Protein AF-A0A0F9P805-F1 (afdb_monomer)

Radius of gyration: 19.39 Å; Cα contacts (8 Å, |Δi|>4): 410; chains: 1; bounding box: 42×49×54 Å

pLDDT: mean 83.7, std 15.31, range [33.31, 97.69]

Organism: NCBI:txid412755

Foldseek 3Di:
DFEKEAEDDPQLDDPVQVVVLCQVPNDKFWADLVVLLVDFFQYKYFYWYDPVQFTKTWWIFTFQWKDQFDPLLVVLVVVVFDWDFPACWQDWDQGSVGTDGGHTTTGTPDPDGSNNSSVSSVVSDDDGGIMTTGHMATWQMATAPPDDDDHHMAGFQLLVVLVQQVVQVVVLPPDDDDPDPDHRYGHNPGHDDPDDQDVVSVVSSVVSVCVRRVPVPVVVVVVVVPD

Nearest PDB structures (foldseek):
  3eop-assembly2_B  TM=6.170E-01  e=5.433E-01  Homo sapiens
  5j3e-assembly2_B  TM=4.206E-01  e=3.143E-01  Homo sapiens
  3eop-assembly1_A  TM=4.214E-01  e=8.838E-01  Homo sapiens
  2fyh-assembly1_A  TM=1.448E-01  e=5.479E+00  Pyrococcus furiosus DSM 3638

Mean predicted aligned error: 7.84 Å

Structure (mmCIF, N/CA/C/O backbone):
data_AF-A0A0F9P805-F1
#
_entry.id   AF-A0A0F9P805-F1
#
loop_
_atom_site.group_PDB
_atom_site.id
_atom_site.type_symbol
_atom_site.label_atom_id
_atom_site.label_alt_id
_atom_site.label_comp_id
_atom_site.label_asym_id
_atom_site.label_entity_id
_atom_site.label_seq_id
_atom_site.pdbx_PDB_ins_code
_atom_site.Cartn_x
_atom_site.Cartn_y
_atom_site.Cartn_z
_atom_site.occupancy
_atom_site.B_iso_or_equiv
_atom_site.auth_seq_id
_atom_site.auth_comp_id
_atom_site.auth_asym_id
_atom_site.auth_atom_id
_atom_site.pdbx_PDB_model_num
ATOM 1 N N . MET A 1 1 ? -13.446 1.174 -7.450 1.00 84.69 1 MET A N 1
ATOM 2 C CA . MET A 1 1 ? -12.055 0.746 -7.203 1.00 84.69 1 MET A CA 1
ATOM 3 C C . MET A 1 1 ? -11.108 1.768 -7.799 1.00 84.69 1 MET A C 1
ATOM 5 O O . MET A 1 1 ? -11.003 1.875 -9.019 1.00 84.69 1 MET A O 1
ATOM 9 N N . THR A 1 2 ? -10.441 2.525 -6.943 1.00 92.50 2 THR A N 1
ATOM 10 C CA . THR A 1 2 ? -9.346 3.421 -7.312 1.00 92.50 2 THR A CA 1
ATOM 11 C C . THR A 1 2 ? -8.008 2.679 -7.219 1.00 92.50 2 THR A C 1
ATOM 13 O O . THR A 1 2 ? -7.931 1.549 -6.729 1.00 92.50 2 THR A O 1
ATOM 16 N N . THR A 1 3 ? -6.938 3.254 -7.772 1.00 94.75 3 THR A N 1
ATOM 17 C CA . THR A 1 3 ? -5.586 2.690 -7.647 1.00 94.75 3 THR A CA 1
ATOM 18 C C . THR A 1 3 ? -4.646 3.715 -7.041 1.00 94.75 3 THR A C 1
ATOM 20 O O . THR A 1 3 ? -4.671 4.895 -7.383 1.00 94.75 3 THR A O 1
ATOM 23 N N . TRP A 1 4 ? -3.794 3.226 -6.154 1.00 96.25 4 TRP A N 1
ATOM 24 C CA . TRP A 1 4 ? -2.816 3.977 -5.396 1.00 96.25 4 TRP A CA 1
ATOM 25 C C . TRP A 1 4 ? -1.433 3.376 -5.598 1.00 96.25 4 TRP A C 1
ATOM 27 O O . TRP A 1 4 ? -1.286 2.239 -6.043 1.00 96.25 4 TRP A O 1
ATOM 37 N N . ILE A 1 5 ? -0.404 4.127 -5.235 1.00 96.12 5 ILE A N 1
ATOM 38 C CA . ILE A 1 5 ? 0.966 3.635 -5.140 1.00 96.12 5 ILE A CA 1
ATOM 39 C C . ILE A 1 5 ? 1.537 3.947 -3.762 1.00 96.12 5 ILE A C 1
ATOM 41 O O . ILE A 1 5 ? 1.333 5.036 -3.216 1.00 96.12 5 ILE A O 1
ATOM 45 N N . HIS A 1 6 ? 2.278 2.989 -3.217 1.00 96.81 6 HIS A N 1
ATOM 46 C CA . HIS A 1 6 ? 3.012 3.124 -1.974 1.00 96.81 6 HIS A CA 1
ATOM 47 C C . HIS A 1 6 ? 4.468 2.693 -2.158 1.00 96.81 6 HIS A C 1
ATOM 49 O O . HIS A 1 6 ? 4.773 1.670 -2.778 1.00 96.81 6 HIS A O 1
ATOM 55 N N . PHE A 1 7 ? 5.378 3.492 -1.603 1.00 95.62 7 PHE A N 1
ATOM 56 C CA . PHE A 1 7 ? 6.809 3.267 -1.716 1.00 95.62 7 PHE A CA 1
ATOM 57 C C . PHE A 1 7 ? 7.382 2.591 -0.474 1.00 95.62 7 PHE A C 1
ATOM 59 O O . PHE A 1 7 ? 7.248 3.080 0.646 1.00 95.62 7 PHE A O 1
ATOM 66 N N . ILE A 1 8 ? 8.106 1.502 -0.697 1.00 95.19 8 ILE A N 1
ATOM 67 C CA . ILE A 1 8 ? 8.775 0.729 0.337 1.00 95.19 8 ILE A CA 1
ATOM 68 C C . ILE A 1 8 ? 10.159 1.316 0.598 1.00 95.19 8 ILE A C 1
ATOM 70 O O . ILE A 1 8 ? 10.983 1.452 -0.309 1.00 95.19 8 ILE A O 1
ATOM 74 N N . GLY A 1 9 ? 10.408 1.679 1.856 1.00 91.31 9 GLY A N 1
ATOM 75 C CA . GLY A 1 9 ? 11.679 2.248 2.292 1.00 91.31 9 GLY A CA 1
ATOM 76 C C . GLY A 1 9 ? 12.815 1.228 2.237 1.00 91.31 9 GLY A C 1
ATOM 77 O O . GLY A 1 9 ? 12.799 0.246 2.978 1.00 91.31 9 GLY A O 1
ATOM 78 N N . GLN A 1 10 ? 13.832 1.506 1.415 1.00 91.31 10 GLN A N 1
ATOM 79 C CA . GLN A 1 10 ? 15.029 0.663 1.280 1.00 91.31 10 GLN A CA 1
ATOM 80 C C . GLN A 1 10 ? 15.804 0.487 2.592 1.00 91.31 10 GLN A C 1
ATOM 82 O O . GLN A 1 10 ? 16.470 -0.522 2.779 1.00 91.31 10 GLN A O 1
ATOM 87 N N . GLN A 1 11 ? 15.702 1.457 3.506 1.00 90.69 11 GLN A N 1
ATOM 88 C CA . GLN A 1 11 ? 16.357 1.395 4.816 1.00 90.69 11 GLN A CA 1
ATOM 89 C C . GLN A 1 11 ? 15.864 0.228 5.687 1.00 90.69 11 GLN A C 1
ATOM 91 O O . GLN A 1 11 ? 16.584 -0.212 6.573 1.00 90.69 11 GLN A O 1
ATOM 96 N N . TYR A 1 12 ? 14.653 -0.276 5.430 1.00 91.25 12 TYR A N 1
ATOM 97 C CA . TYR A 1 12 ? 14.046 -1.370 6.195 1.00 91.25 12 TYR A CA 1
ATOM 98 C C . TYR A 1 12 ? 13.903 -2.655 5.378 1.00 91.25 12 TYR A C 1
ATOM 100 O O . TYR A 1 12 ? 13.812 -3.744 5.940 1.00 91.25 12 TYR A O 1
ATOM 108 N N . TYR A 1 13 ? 13.849 -2.545 4.048 1.00 93.06 13 TYR A N 1
ATOM 109 C CA . TYR A 1 13 ? 13.514 -3.668 3.184 1.00 93.06 13 TYR A CA 1
ATOM 110 C C . TYR A 1 13 ? 14.355 -3.714 1.915 1.00 93.06 13 TYR A C 1
ATOM 112 O O . TYR A 1 13 ? 14.560 -2.715 1.232 1.00 93.06 13 TYR A O 1
ATOM 120 N N . SER A 1 14 ? 14.712 -4.938 1.537 1.00 94.38 14 SER A N 1
ATOM 121 C CA . SER A 1 14 ? 14.949 -5.307 0.144 1.00 94.38 14 SER A CA 1
ATOM 122 C C . SER A 1 14 ? 13.638 -5.800 -0.480 1.00 94.38 14 SER A C 1
ATOM 124 O O . SER A 1 14 ? 12.740 -6.237 0.241 1.00 94.38 14 SER A O 1
ATOM 126 N N . GLU A 1 15 ? 13.534 -5.813 -1.814 1.00 95.12 15 GLU A N 1
ATOM 127 C CA . GLU A 1 15 ? 12.377 -6.407 -2.513 1.00 95.12 15 GLU A CA 1
ATOM 128 C C . GLU A 1 15 ? 12.129 -7.850 -2.031 1.00 95.12 15 GLU A C 1
ATOM 130 O O . GLU A 1 15 ? 11.006 -8.225 -1.705 1.00 95.12 15 GLU A O 1
ATOM 135 N N . LYS A 1 16 ? 13.202 -8.642 -1.903 1.00 95.62 16 LYS A N 1
ATOM 136 C CA . LYS A 1 16 ? 13.139 -10.040 -1.463 1.00 95.62 16 LYS A CA 1
ATOM 137 C C . LYS A 1 16 ? 12.626 -10.179 -0.027 1.00 95.62 16 LYS A C 1
ATOM 139 O O . LYS A 1 16 ? 11.743 -10.997 0.216 1.00 95.62 16 LYS A O 1
ATOM 144 N N . SER A 1 17 ? 13.177 -9.410 0.916 1.00 95.94 17 SER A N 1
ATOM 145 C CA . SER A 1 17 ? 12.767 -9.497 2.326 1.00 95.94 17 SER A CA 1
ATOM 146 C C . SER A 1 17 ? 11.342 -8.994 2.533 1.00 95.94 17 SER A C 1
ATOM 148 O O . SER A 1 17 ? 10.593 -9.606 3.288 1.00 95.94 17 SER A O 1
ATOM 150 N N . PHE A 1 18 ? 10.933 -7.955 1.798 1.00 96.06 18 PHE A N 1
ATOM 151 C CA . PHE A 1 18 ? 9.551 -7.492 1.796 1.00 96.06 18 PHE A CA 1
ATOM 152 C C . PHE A 1 18 ? 8.593 -8.573 1.301 1.00 96.06 18 PHE A C 1
ATOM 154 O O . PHE A 1 18 ? 7.611 -8.854 1.974 1.00 96.06 18 PHE A O 1
ATOM 161 N N . LYS A 1 19 ? 8.870 -9.188 0.141 1.00 96.44 19 LYS A N 1
ATOM 162 C CA . LYS A 1 19 ? 8.014 -10.241 -0.429 1.00 96.44 19 LYS A CA 1
ATOM 163 C C . LYS A 1 19 ? 7.849 -11.409 0.538 1.00 96.44 19 LYS A C 1
ATOM 165 O O . LYS A 1 19 ? 6.736 -11.875 0.740 1.00 96.44 19 LYS A O 1
ATOM 170 N N . ALA A 1 20 ? 8.940 -11.851 1.162 1.00 95.62 20 ALA A N 1
ATOM 171 C CA . ALA A 1 20 ? 8.900 -12.933 2.141 1.00 95.62 20 ALA A CA 1
ATOM 172 C C . ALA A 1 20 ? 8.028 -12.588 3.362 1.00 95.62 20 ALA A C 1
ATOM 174 O O . ALA A 1 20 ? 7.225 -13.413 3.788 1.00 95.62 20 ALA A O 1
ATOM 175 N N . GLU A 1 21 ? 8.150 -11.371 3.901 1.00 94.81 21 GLU A N 1
ATOM 176 C CA . GLU A 1 21 ? 7.299 -10.903 5.002 1.00 94.81 21 GLU A CA 1
ATOM 177 C C . GLU A 1 21 ? 5.832 -10.789 4.571 1.00 94.81 21 GLU A C 1
ATOM 179 O O . GLU A 1 21 ? 4.942 -11.279 5.261 1.00 94.81 21 GLU A O 1
ATOM 184 N N . ALA A 1 22 ? 5.584 -10.175 3.416 1.00 95.75 22 ALA A N 1
ATOM 185 C CA . ALA A 1 22 ? 4.247 -9.897 2.916 1.00 95.75 22 ALA A CA 1
ATOM 186 C C . ALA A 1 22 ? 3.480 -11.177 2.548 1.00 95.75 22 ALA A C 1
ATOM 188 O O . ALA A 1 22 ? 2.283 -11.258 2.785 1.00 95.75 22 ALA A O 1
ATOM 189 N N . LEU A 1 23 ? 4.165 -12.210 2.047 1.00 94.62 23 LEU A N 1
ATOM 190 C CA . LEU A 1 23 ? 3.574 -13.537 1.835 1.00 94.62 23 LEU A CA 1
ATOM 191 C C . LEU A 1 23 ? 3.244 -14.257 3.149 1.00 94.62 23 LEU A C 1
ATOM 193 O O . LEU A 1 23 ? 2.365 -15.110 3.171 1.00 94.62 23 LEU A O 1
ATOM 197 N N . LYS A 1 24 ? 3.963 -13.949 4.234 1.00 93.00 24 LYS A N 1
ATOM 198 C CA . LYS A 1 24 ? 3.760 -14.587 5.538 1.00 93.00 24 LYS A CA 1
ATOM 199 C C . LYS A 1 24 ? 2.655 -13.918 6.354 1.00 93.00 24 LYS A C 1
ATOM 201 O O . LYS A 1 24 ? 1.913 -14.610 7.041 1.00 93.00 24 LYS A O 1
ATOM 206 N N . TYR A 1 25 ? 2.592 -12.590 6.322 1.00 91.75 25 TYR A N 1
ATOM 207 C CA . TYR A 1 25 ? 1.750 -11.792 7.220 1.00 91.75 25 TYR A CA 1
ATOM 208 C C . TYR A 1 25 ? 0.762 -10.872 6.495 1.00 91.75 25 TYR A C 1
ATOM 210 O O . TYR A 1 25 ? 0.056 -10.111 7.149 1.00 91.75 25 TYR A O 1
ATOM 218 N N . GLY A 1 26 ? 0.745 -10.878 5.162 1.00 94.00 26 GLY A N 1
ATOM 219 C CA . GLY A 1 26 ? 0.073 -9.847 4.379 1.00 94.00 26 GLY A CA 1
ATOM 220 C C . GLY A 1 26 ? 0.838 -8.519 4.373 1.00 94.00 26 GLY A C 1
ATOM 221 O O . GLY A 1 26 ? 1.854 -8.317 5.058 1.00 94.00 26 GLY A O 1
ATOM 222 N N . VAL A 1 27 ? 0.349 -7.580 3.568 1.00 95.50 27 VAL A N 1
ATOM 223 C CA . VAL A 1 27 ? 0.845 -6.203 3.555 1.00 95.50 27 VAL A CA 1
ATOM 224 C C . VAL A 1 27 ? 0.104 -5.412 4.622 1.00 95.50 27 VAL A C 1
ATOM 226 O O . VAL A 1 27 ? -1.112 -5.501 4.728 1.00 95.50 27 VAL A O 1
ATOM 229 N N . THR A 1 28 ? 0.824 -4.601 5.399 1.00 94.19 28 THR A N 1
ATOM 230 C CA . THR A 1 28 ? 0.215 -3.664 6.357 1.00 94.19 28 THR A CA 1
ATOM 231 C C . THR A 1 28 ? 1.017 -2.370 6.383 1.00 94.19 28 THR A C 1
ATOM 233 O O . THR A 1 28 ? 2.215 -2.396 6.672 1.00 94.19 28 THR A O 1
ATOM 236 N N . ARG A 1 29 ? 0.423 -1.223 6.044 1.00 94.94 29 ARG A N 1
ATOM 237 C CA . ARG A 1 29 ? 1.158 0.042 5.874 1.00 94.94 29 ARG A CA 1
ATOM 238 C C . ARG A 1 29 ? 0.428 1.214 6.512 1.00 94.94 29 ARG A C 1
ATOM 240 O O . ARG A 1 29 ? -0.782 1.356 6.371 1.00 94.94 29 ARG A O 1
ATOM 247 N N . ARG A 1 30 ? 1.203 2.061 7.196 1.00 94.31 30 ARG A N 1
ATOM 248 C CA . ARG A 1 30 ? 0.696 3.250 7.881 1.00 94.31 30 ARG A CA 1
ATOM 249 C C . ARG A 1 30 ? 0.193 4.268 6.875 1.00 94.31 30 ARG A C 1
ATOM 251 O O . ARG A 1 30 ? 0.919 4.611 5.941 1.00 94.31 30 ARG A O 1
ATOM 258 N N . ILE A 1 31 ? -1.003 4.782 7.116 1.00 95.62 31 ILE A N 1
ATOM 259 C CA . ILE A 1 31 ? -1.651 5.794 6.290 1.00 95.62 31 ILE A CA 1
ATOM 260 C C . ILE A 1 31 ? -1.958 7.041 7.126 1.00 95.62 31 ILE A C 1
ATOM 262 O O . ILE A 1 31 ? -2.152 6.960 8.339 1.00 95.62 31 ILE A O 1
ATOM 266 N N . SER A 1 32 ? -1.945 8.217 6.496 1.00 95.50 32 SER A N 1
ATOM 267 C CA . SER A 1 32 ? -2.419 9.438 7.149 1.00 95.50 32 SER A CA 1
ATOM 268 C C . SER A 1 32 ? -3.952 9.470 7.155 1.00 95.50 32 SER A C 1
ATOM 270 O O . SER A 1 32 ? -4.558 8.969 6.208 1.00 95.50 32 SER A O 1
ATOM 272 N N . PRO A 1 33 ? -4.593 10.113 8.148 1.00 95.38 33 PRO A N 1
ATOM 273 C CA . PRO A 1 33 ? -6.050 10.258 8.171 1.00 95.38 33 PRO A CA 1
ATOM 274 C C . PRO A 1 33 ? -6.598 10.849 6.864 1.00 95.38 33 PRO A C 1
ATOM 276 O O . PRO A 1 33 ? -7.512 10.294 6.268 1.00 95.38 33 PRO A O 1
ATOM 279 N N . LEU A 1 34 ? -5.959 11.909 6.352 1.00 94.69 34 LEU A N 1
ATOM 280 C CA . LEU A 1 34 ? -6.362 12.568 5.106 1.00 94.69 34 LEU A CA 1
ATOM 281 C C . LEU A 1 34 ? -6.353 11.625 3.892 1.00 94.69 34 LEU A C 1
ATOM 283 O O . LEU A 1 34 ? -7.272 11.671 3.083 1.00 94.69 34 LEU A O 1
ATOM 287 N N . ALA A 1 35 ? -5.327 10.780 3.756 1.00 95.06 35 ALA A N 1
ATOM 288 C CA . ALA A 1 35 ? -5.271 9.821 2.654 1.00 95.06 35 ALA A CA 1
ATOM 289 C C . ALA A 1 35 ? -6.260 8.666 2.864 1.00 95.06 35 ALA A C 1
ATOM 291 O O . ALA A 1 35 ? -6.877 8.219 1.905 1.00 95.06 35 ALA A O 1
ATOM 292 N N . ALA A 1 36 ? -6.443 8.207 4.108 1.00 95.25 36 ALA A N 1
ATOM 293 C CA . ALA A 1 36 ? -7.382 7.136 4.432 1.00 95.25 36 ALA A CA 1
ATOM 294 C C . ALA A 1 36 ? -8.827 7.514 4.080 1.00 95.25 36 ALA A C 1
ATOM 296 O O . ALA A 1 36 ? -9.519 6.705 3.473 1.00 95.25 36 ALA A O 1
ATOM 297 N N . LYS A 1 37 ? -9.244 8.758 4.352 1.00 95.44 37 LYS A N 1
ATOM 298 C CA . LYS A 1 37 ? -10.569 9.291 3.981 1.00 95.44 37 LYS A CA 1
ATOM 299 C C . LYS A 1 37 ? -10.874 9.209 2.476 1.00 95.44 37 LYS A C 1
ATOM 301 O O . LYS A 1 37 ? -12.029 9.176 2.083 1.00 95.44 37 LYS A O 1
ATOM 306 N N . GLN A 1 38 ? -9.845 9.171 1.628 1.00 95.25 38 GLN A N 1
ATOM 307 C CA . GLN A 1 38 ? -9.982 9.105 0.166 1.00 95.25 38 GLN A CA 1
ATOM 308 C C . GLN A 1 38 ? -9.965 7.674 -0.386 1.00 95.25 38 GLN A C 1
ATOM 310 O O . GLN A 1 38 ? -10.081 7.483 -1.597 1.00 95.25 38 GLN A O 1
ATOM 315 N N . MET A 1 39 ? -9.756 6.680 0.474 1.00 95.31 39 MET A N 1
ATOM 316 C CA . MET A 1 39 ? -9.643 5.277 0.095 1.00 95.31 39 MET A CA 1
ATOM 317 C C . MET A 1 39 ? -10.894 4.504 0.500 1.00 95.31 39 MET A C 1
ATOM 319 O O . MET A 1 39 ? -11.719 4.952 1.291 1.00 95.31 39 MET A O 1
ATOM 323 N N . SER A 1 40 ? -11.051 3.317 -0.064 1.00 93.44 40 SER A N 1
ATOM 324 C CA . SER A 1 40 ? -12.135 2.398 0.263 1.00 93.44 40 SER A CA 1
ATOM 325 C C . SER A 1 40 ? -11.642 0.958 0.273 1.00 93.44 40 SER A C 1
ATOM 327 O O . SER A 1 40 ? -10.609 0.625 -0.317 1.00 93.44 40 SER A O 1
ATOM 329 N N . TYR A 1 41 ? -12.413 0.078 0.911 1.00 92.31 41 TYR A N 1
ATOM 330 C CA . TYR A 1 41 ? -12.241 -1.359 0.728 1.00 92.31 41 TYR A CA 1
ATOM 331 C C . TYR A 1 41 ? -12.313 -1.723 -0.762 1.00 92.31 41 TYR A C 1
ATOM 333 O O . TYR A 1 41 ? -13.096 -1.156 -1.528 1.00 92.31 41 TYR A O 1
ATOM 341 N N . GLY A 1 42 ? -11.465 -2.655 -1.185 1.00 92.44 42 GLY A N 1
ATOM 342 C CA . GLY A 1 42 ? -11.331 -3.054 -2.582 1.00 92.44 42 GLY A CA 1
ATOM 343 C C . GLY A 1 42 ? -10.434 -2.145 -3.428 1.00 92.44 42 GLY A C 1
ATOM 344 O O . GLY A 1 42 ? -10.144 -2.498 -4.570 1.00 92.44 42 GLY A O 1
ATOM 345 N N . ASP A 1 43 ? -9.961 -1.002 -2.917 1.00 94.75 43 ASP A N 1
ATOM 346 C CA . ASP A 1 43 ? -8.983 -0.188 -3.642 1.00 94.75 43 ASP A CA 1
ATOM 347 C C . ASP A 1 43 ? -7.656 -0.928 -3.821 1.00 94.75 43 ASP A C 1
ATOM 349 O O . ASP A 1 43 ? -7.218 -1.707 -2.974 1.00 94.75 43 ASP A O 1
ATOM 353 N N . ARG A 1 44 ? -6.985 -0.667 -4.943 1.00 96.44 44 ARG A N 1
ATOM 354 C CA . ARG A 1 44 ? -5.712 -1.306 -5.283 1.00 96.44 44 ARG A CA 1
ATOM 355 C C . ARG A 1 44 ? -4.544 -0.442 -4.842 1.00 96.44 44 ARG A C 1
ATOM 357 O O . ARG A 1 44 ? -4.506 0.743 -5.161 1.00 96.44 44 ARG A O 1
ATOM 364 N N . VAL A 1 45 ? -3.524 -1.042 -4.236 1.00 97.62 45 VAL A N 1
ATOM 365 C CA . VAL A 1 45 ? -2.269 -0.358 -3.901 1.00 97.62 45 VAL A CA 1
ATOM 366 C C . VAL A 1 45 ? -1.096 -1.055 -4.579 1.00 97.62 45 VAL A C 1
ATOM 368 O O . VAL A 1 45 ? -0.734 -2.176 -4.237 1.00 97.62 45 VAL A O 1
ATOM 371 N N . LEU A 1 46 ? -0.466 -0.365 -5.525 1.00 97.44 46 LEU A N 1
ATOM 372 C CA . LEU A 1 46 ? 0.780 -0.787 -6.151 1.00 97.44 46 LEU A CA 1
ATOM 373 C C . LEU A 1 46 ? 1.959 -0.549 -5.207 1.00 97.44 46 LEU A C 1
ATOM 375 O O . LEU A 1 46 ? 2.083 0.509 -4.589 1.00 97.44 46 LEU A O 1
ATOM 379 N N . LEU A 1 47 ? 2.865 -1.517 -5.142 1.00 97.50 47 LEU A N 1
ATOM 380 C CA . LEU A 1 47 ? 4.043 -1.479 -4.290 1.00 97.50 47 LEU A CA 1
ATOM 381 C C . LEU A 1 47 ? 5.287 -1.228 -5.132 1.00 97.50 47 LEU A C 1
ATOM 383 O O . LEU A 1 47 ? 5.618 -1.998 -6.039 1.00 97.50 47 LEU A O 1
ATOM 387 N N . ALA A 1 48 ? 5.984 -0.144 -4.805 1.00 96.81 48 ALA A N 1
ATOM 388 C CA . ALA A 1 48 ? 7.223 0.255 -5.451 1.00 96.81 48 ALA A CA 1
ATOM 389 C C . ALA A 1 48 ? 8.380 0.233 -4.458 1.00 96.81 48 ALA A C 1
ATOM 391 O O . ALA A 1 48 ? 8.233 0.672 -3.322 1.00 96.81 48 ALA A O 1
ATOM 392 N N . ILE A 1 49 ? 9.562 -0.187 -4.889 1.00 95.81 49 ILE A N 1
ATOM 393 C CA . ILE A 1 49 ? 10.803 0.017 -4.138 1.00 95.81 49 ILE A CA 1
ATOM 394 C C . ILE A 1 49 ? 11.762 0.834 -4.994 1.00 95.81 49 ILE A C 1
ATOM 396 O O . ILE A 1 49 ? 11.798 0.681 -6.214 1.00 95.81 49 ILE A O 1
ATOM 400 N N . ASN A 1 50 ? 12.529 1.736 -4.387 1.00 92.44 50 ASN A N 1
ATOM 401 C CA . ASN A 1 50 ? 13.650 2.335 -5.107 1.00 92.44 50 ASN A CA 1
ATOM 402 C C . ASN A 1 50 ? 14.696 1.230 -5.359 1.00 92.44 50 ASN A C 1
ATOM 404 O O . ASN A 1 50 ? 14.861 0.347 -4.521 1.00 92.44 50 ASN A O 1
ATOM 408 N N . ASP A 1 51 ? 15.402 1.241 -6.485 1.00 88.31 51 ASP A N 1
ATOM 409 C CA . ASP A 1 51 ? 16.559 0.364 -6.738 1.00 88.31 51 ASP A CA 1
ATOM 410 C C . ASP A 1 51 ? 17.896 1.128 -6.735 1.00 88.31 51 ASP A C 1
ATOM 412 O O . ASP A 1 51 ? 18.914 0.620 -7.199 1.00 88.31 51 ASP A O 1
ATOM 416 N N . GLY A 1 52 ? 17.884 2.370 -6.242 1.00 85.75 52 GLY A N 1
ATOM 417 C CA . GLY A 1 52 ? 19.011 3.304 -6.268 1.00 85.75 52 GLY A CA 1
ATOM 418 C C . GLY A 1 52 ? 19.064 4.160 -7.536 1.00 85.75 52 GLY A C 1
ATOM 419 O O . GLY A 1 52 ? 19.750 5.177 -7.552 1.00 85.75 52 GLY A O 1
ATOM 420 N N . LYS A 1 53 ? 18.320 3.796 -8.589 1.00 85.44 53 LYS A N 1
ATOM 421 C CA . LYS A 1 53 ? 18.223 4.577 -9.835 1.00 85.44 53 LYS A CA 1
ATOM 422 C C . LYS A 1 53 ? 16.805 5.059 -10.109 1.00 85.44 53 LYS A C 1
ATOM 424 O O . LYS A 1 53 ? 16.610 6.117 -10.698 1.00 85.44 53 LYS A O 1
ATOM 429 N N . SER A 1 54 ? 15.812 4.257 -9.751 1.00 90.50 54 SER A N 1
ATOM 430 C CA . SER A 1 54 ? 14.410 4.505 -10.075 1.00 90.50 54 SER A CA 1
ATOM 431 C C . SER A 1 54 ? 13.487 3.687 -9.186 1.00 90.50 54 SER A C 1
ATOM 433 O O . SER A 1 54 ? 13.891 2.680 -8.608 1.00 90.50 54 SER A O 1
ATOM 435 N N . ALA A 1 55 ? 12.218 4.070 -9.158 1.00 94.00 55 ALA A N 1
ATOM 436 C CA . ALA A 1 55 ? 11.182 3.244 -8.571 1.00 94.00 55 ALA A CA 1
ATOM 437 C C . ALA A 1 55 ? 10.907 2.010 -9.442 1.00 94.00 55 ALA A C 1
ATOM 439 O O . ALA A 1 55 ? 10.793 2.104 -10.667 1.00 94.00 55 ALA A O 1
ATOM 440 N N . VAL A 1 56 ? 10.792 0.852 -8.806 1.00 95.19 56 VAL A N 1
ATOM 441 C CA . VAL A 1 56 ? 10.470 -0.426 -9.435 1.00 95.19 56 VAL A CA 1
ATOM 442 C C . VAL A 1 56 ? 9.212 -0.968 -8.775 1.00 95.19 56 VAL A C 1
ATOM 444 O O . VAL A 1 56 ? 9.226 -1.273 -7.584 1.00 95.19 56 VAL A O 1
ATOM 447 N N . LEU A 1 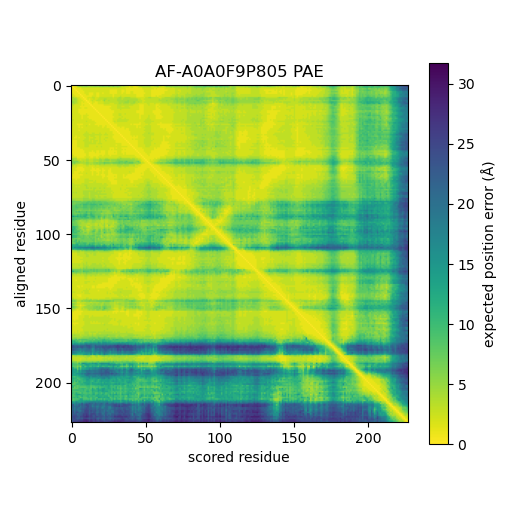57 ? 8.130 -1.070 -9.546 1.00 96.44 57 LEU A N 1
ATOM 448 C CA . LEU A 1 57 ? 6.939 -1.819 -9.159 1.00 96.44 57 LEU A CA 1
ATOM 449 C C . LEU A 1 57 ? 7.284 -3.299 -9.092 1.00 96.44 57 LEU A C 1
ATOM 451 O O . LEU A 1 57 ? 7.957 -3.803 -9.992 1.00 96.44 57 LEU A O 1
ATOM 455 N N . PHE A 1 58 ? 6.828 -3.975 -8.045 1.00 96.62 58 PHE A N 1
ATOM 456 C CA . PHE A 1 58 ? 7.115 -5.397 -7.835 1.00 96.62 58 PHE A CA 1
ATOM 457 C C . PHE A 1 58 ? 5.961 -6.179 -7.206 1.00 96.62 58 PHE A C 1
ATOM 459 O O . PHE A 1 58 ? 6.055 -7.395 -7.095 1.00 96.62 58 PHE A O 1
ATOM 466 N N . GLY A 1 59 ? 4.907 -5.509 -6.752 1.00 96.81 59 GLY A N 1
ATOM 467 C CA . GLY A 1 59 ? 3.736 -6.173 -6.197 1.00 96.81 59 GLY A CA 1
ATOM 468 C C . GLY A 1 59 ? 2.554 -5.229 -6.090 1.00 96.81 59 GLY A C 1
ATOM 469 O O . GLY A 1 59 ? 2.666 -4.036 -6.390 1.00 96.81 59 GLY A O 1
ATOM 470 N N . LEU A 1 60 ? 1.437 -5.763 -5.628 1.00 97.62 60 LEU A N 1
ATOM 471 C CA . LEU A 1 60 ? 0.262 -5.005 -5.232 1.00 97.62 60 LEU A CA 1
ATOM 472 C C . LEU A 1 60 ? -0.434 -5.681 -4.048 1.00 97.62 60 LEU A C 1
ATOM 474 O O . LEU A 1 60 ? -0.096 -6.804 -3.681 1.00 97.62 60 LEU A O 1
ATOM 478 N N . PHE A 1 61 ? -1.385 -4.983 -3.444 1.00 97.69 61 PHE A N 1
ATOM 479 C CA . PHE A 1 61 ? -2.402 -5.585 -2.587 1.00 97.69 61 PHE A CA 1
ATOM 480 C C . PHE A 1 61 ? -3.740 -4.878 -2.802 1.00 97.69 61 PHE A C 1
ATOM 482 O O . PHE A 1 61 ? -3.779 -3.741 -3.293 1.00 97.69 61 PHE A O 1
ATOM 489 N N . ILE A 1 62 ? -4.826 -5.556 -2.446 1.00 96.56 62 ILE A N 1
ATOM 490 C CA . ILE A 1 62 ? -6.171 -4.981 -2.386 1.00 96.56 62 ILE A CA 1
ATOM 491 C C . ILE A 1 62 ? -6.459 -4.598 -0.936 1.00 96.56 62 ILE A C 1
ATOM 493 O O . ILE A 1 62 ? -6.100 -5.327 -0.019 1.00 96.56 62 ILE A O 1
ATOM 497 N N . VAL A 1 63 ? -7.049 -3.427 -0.711 1.00 94.88 63 VAL A N 1
ATOM 498 C CA . VAL A 1 63 ? -7.371 -2.956 0.639 1.00 94.88 63 VAL A CA 1
ATOM 499 C C . VAL A 1 63 ? -8.534 -3.770 1.199 1.00 94.88 63 VAL A C 1
ATOM 501 O O . VAL A 1 63 ? -9.668 -3.637 0.750 1.00 94.88 63 VAL A O 1
ATOM 504 N N . GLU A 1 64 ? -8.249 -4.583 2.206 1.00 92.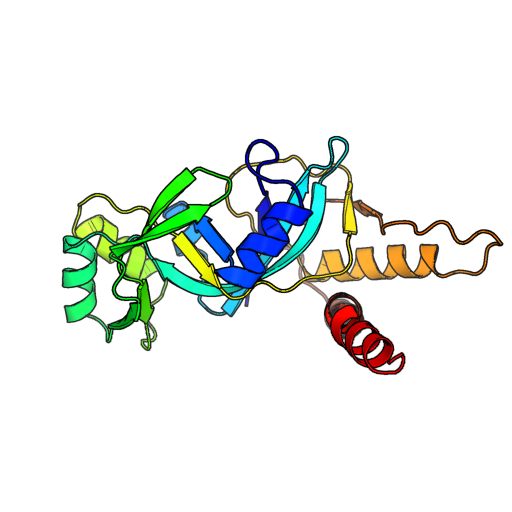06 64 GLU A N 1
ATOM 505 C CA . GLU A 1 64 ? -9.214 -5.488 2.846 1.00 92.06 64 GLU A CA 1
ATOM 506 C C . GLU A 1 64 ? -9.445 -5.123 4.313 1.00 92.06 64 GLU A C 1
ATOM 508 O O . GLU A 1 64 ? -10.492 -5.408 4.883 1.00 92.06 64 GLU A O 1
ATOM 513 N N . THR A 1 65 ? -8.462 -4.478 4.943 1.00 90.94 65 THR A N 1
ATOM 514 C CA . THR A 1 65 ? -8.493 -4.166 6.373 1.00 90.94 65 THR A CA 1
ATOM 515 C C . THR A 1 65 ? -8.037 -2.738 6.647 1.00 90.94 65 THR A C 1
ATOM 517 O O . THR A 1 65 ? -7.136 -2.210 5.988 1.00 90.94 65 THR A O 1
ATOM 520 N N . LEU A 1 66 ? -8.653 -2.141 7.667 1.00 90.56 66 LEU A N 1
ATOM 521 C CA . LEU A 1 66 ? -8.228 -0.904 8.309 1.00 90.56 66 LEU A CA 1
ATOM 522 C C . LEU A 1 66 ? -8.042 -1.213 9.799 1.00 90.56 66 LEU A C 1
ATOM 524 O O . LEU A 1 66 ? -8.964 -1.684 10.462 1.00 90.56 66 LEU A O 1
ATOM 528 N N . SER A 1 67 ? -6.840 -0.994 10.320 1.00 91.06 67 SER A N 1
ATOM 529 C CA . SER A 1 67 ? -6.489 -1.264 11.719 1.00 91.06 67 SER A CA 1
ATOM 530 C C . SER A 1 67 ? -5.774 -0.074 12.360 1.00 91.06 67 SER A C 1
ATOM 532 O O . SER A 1 67 ? -5.624 0.981 11.742 1.00 91.06 67 SER A O 1
ATOM 534 N N . GLY A 1 68 ? -5.354 -0.225 13.621 1.00 90.88 68 GLY A N 1
ATOM 535 C CA . GLY A 1 68 ? -4.701 0.846 14.380 1.00 90.88 68 GLY A CA 1
ATOM 536 C C . GLY A 1 68 ? -5.669 1.875 14.970 1.00 90.88 68 GLY A C 1
ATOM 537 O O . GLY A 1 68 ? -5.280 3.025 15.171 1.00 90.88 68 GLY A O 1
ATOM 538 N N . LEU A 1 69 ? -6.912 1.456 15.218 1.00 91.06 69 LEU A N 1
ATOM 539 C CA . LEU A 1 69 ? -7.900 2.205 15.993 1.00 91.06 69 LEU A CA 1
ATOM 540 C C . LEU A 1 69 ? -7.552 2.140 17.485 1.00 91.06 69 LEU A C 1
ATOM 542 O O . LEU A 1 69 ? -7.202 1.068 17.985 1.00 91.06 69 LEU A O 1
ATOM 546 N N . GLY A 1 70 ? -7.667 3.274 18.178 1.00 91.25 70 GLY A N 1
ATOM 547 C CA . GLY A 1 70 ? -7.621 3.340 19.639 1.00 91.25 70 GLY A CA 1
ATOM 548 C C . GLY A 1 70 ? -8.824 2.649 20.288 1.00 91.25 70 GLY A C 1
ATOM 549 O O . GLY A 1 70 ? -9.778 2.256 19.607 1.00 91.25 70 GLY A O 1
ATOM 550 N N . GLU A 1 71 ? -8.786 2.486 21.608 1.00 90.56 71 GLU A N 1
ATOM 551 C CA . GLU A 1 71 ? -9.868 1.845 22.364 1.00 90.56 71 GLU A CA 1
ATOM 552 C C . GLU A 1 71 ? -11.158 2.670 22.289 1.00 90.56 71 GLU A C 1
ATOM 554 O O . GLU A 1 71 ? -12.217 2.130 21.968 1.00 90.56 71 GLU A O 1
ATOM 559 N N . GLU A 1 72 ? -11.045 3.986 22.462 1.00 92.94 72 GLU A N 1
ATOM 560 C CA . GLU A 1 72 ? -12.147 4.946 22.411 1.00 92.94 72 GLU A CA 1
ATOM 561 C C . GLU A 1 72 ? -12.809 4.945 21.029 1.00 92.94 72 GLU A C 1
ATOM 563 O O . GLU A 1 72 ? -14.025 4.795 20.910 1.00 92.94 72 GLU A O 1
ATOM 568 N N . ALA A 1 73 ? -11.995 5.014 19.971 1.00 92.62 73 ALA A N 1
ATOM 569 C CA . ALA A 1 73 ? -12.455 4.932 18.589 1.00 92.62 73 ALA A CA 1
ATOM 570 C C . ALA A 1 73 ? -13.141 3.590 18.289 1.00 92.62 73 ALA A C 1
ATOM 572 O O . ALA A 1 73 ? -14.187 3.545 17.644 1.00 92.62 73 ALA A O 1
ATOM 573 N N . THR A 1 74 ? -12.565 2.485 18.772 1.00 90.56 74 THR A N 1
ATOM 574 C CA . THR A 1 74 ? -13.137 1.146 18.591 1.00 90.56 74 THR A CA 1
ATOM 575 C C . THR A 1 74 ? -14.495 1.040 19.276 1.00 90.56 74 THR A C 1
ATOM 577 O O . THR A 1 74 ? -15.428 0.500 18.685 1.00 90.56 74 THR A O 1
ATOM 580 N N . GLN A 1 75 ? -14.626 1.556 20.500 1.00 90.88 75 GLN A N 1
ATOM 581 C CA . GLN A 1 75 ? -15.885 1.525 21.234 1.00 90.88 75 GLN A CA 1
ATOM 582 C C . GLN A 1 75 ? -16.953 2.386 20.549 1.00 90.88 75 GLN A C 1
ATOM 584 O O . GLN A 1 75 ? -18.048 1.889 20.305 1.00 90.88 75 GLN A O 1
ATOM 589 N N . ALA A 1 76 ? -16.606 3.606 20.129 1.00 91.81 76 ALA A N 1
ATOM 590 C CA . ALA A 1 76 ? -17.512 4.485 19.388 1.00 91.81 76 ALA A CA 1
ATOM 591 C C . ALA A 1 76 ? -17.999 3.863 18.063 1.00 91.81 76 ALA A C 1
ATOM 593 O O . ALA A 1 76 ? -19.145 4.050 17.657 1.00 91.81 76 ALA A O 1
ATOM 594 N N . LEU A 1 77 ? -17.147 3.088 17.384 1.00 90.69 77 LEU A N 1
ATOM 595 C CA . LEU A 1 77 ? -17.510 2.407 16.140 1.00 90.69 77 LEU A CA 1
ATOM 596 C C . LEU A 1 77 ? -18.408 1.185 16.357 1.00 90.69 77 LEU A C 1
ATOM 598 O O . LEU A 1 77 ? -19.272 0.937 15.515 1.00 90.69 77 LEU A O 1
ATOM 602 N N . LYS A 1 78 ? -18.251 0.441 17.461 1.00 89.00 78 LYS A N 1
ATOM 603 C CA . LYS A 1 78 ? -19.118 -0.712 17.786 1.00 89.00 78 LYS A CA 1
ATOM 604 C C . LYS A 1 78 ? -20.586 -0.318 17.924 1.00 89.00 78 LYS A C 1
ATOM 606 O O . LYS A 1 78 ? -21.454 -1.108 17.566 1.00 89.00 78 LYS A O 1
ATOM 611 N N . ASP A 1 79 ? -20.848 0.897 18.390 1.00 84.50 79 ASP A N 1
ATOM 612 C CA . ASP A 1 79 ? -22.209 1.409 18.558 1.00 84.50 79 ASP A CA 1
ATOM 613 C C . ASP A 1 79 ? -22.855 1.791 17.212 1.00 84.50 79 ASP A C 1
ATOM 615 O O . ASP A 1 79 ? -24.078 1.848 17.094 1.00 84.50 79 ASP A O 1
ATOM 619 N N . ARG A 1 80 ? -22.039 2.029 16.173 1.00 82.75 80 ARG A N 1
ATOM 620 C CA . ARG A 1 80 ? -22.482 2.496 14.848 1.00 82.75 80 ARG A CA 1
ATOM 621 C C . ARG A 1 80 ? -22.479 1.414 13.774 1.00 82.75 80 ARG A C 1
ATOM 623 O O . ARG A 1 80 ? -23.206 1.535 12.791 1.00 82.75 80 ARG A O 1
ATOM 630 N N . CYS A 1 81 ? -21.634 0.396 13.904 1.00 84.06 81 CYS A N 1
ATOM 631 C CA . CYS A 1 81 ? -21.462 -0.616 12.872 1.00 84.06 81 CYS A CA 1
ATOM 632 C C . CYS A 1 81 ? -21.046 -1.975 13.437 1.00 84.06 81 CYS A C 1
ATOM 634 O O . CYS A 1 81 ? -20.430 -2.093 14.496 1.00 84.06 81 CYS A O 1
ATOM 636 N N . THR A 1 82 ? -21.358 -3.034 12.689 1.00 84.44 82 THR A N 1
ATOM 637 C CA . THR A 1 82 ? -20.934 -4.387 13.045 1.00 84.44 82 THR A CA 1
ATOM 638 C C . THR A 1 82 ? -19.445 -4.567 12.754 1.00 84.44 82 THR A C 1
ATOM 640 O O . THR A 1 82 ? -19.032 -4.779 11.610 1.00 84.44 82 THR A O 1
ATOM 643 N N . LEU A 1 83 ? -18.637 -4.518 13.812 1.00 82.44 83 LEU A N 1
ATOM 644 C CA . LEU A 1 83 ? -17.221 -4.867 13.766 1.00 82.44 83 LEU A CA 1
ATOM 645 C C . LEU A 1 83 ? -17.051 -6.366 14.012 1.00 82.44 83 LEU A C 1
ATOM 647 O O . LEU A 1 83 ? -17.373 -6.868 15.087 1.00 82.44 83 LEU A O 1
ATOM 651 N N . THR A 1 84 ? -16.497 -7.085 13.038 1.00 83.50 84 THR A N 1
ATOM 652 C CA . THR A 1 84 ? -16.063 -8.471 13.239 1.00 83.50 84 THR A CA 1
ATOM 653 C C . THR A 1 84 ? -14.579 -8.468 13.555 1.00 83.50 84 THR A C 1
ATOM 655 O O . THR A 1 84 ? -13.760 -8.059 12.732 1.00 83.50 84 THR A O 1
ATOM 658 N N . GLN A 1 85 ? -14.204 -8.914 14.749 1.00 82.81 85 GLN A N 1
ATOM 659 C CA . GLN A 1 85 ? -12.793 -9.054 15.084 1.00 82.81 85 GLN A CA 1
ATOM 660 C C . GLN A 1 85 ? -12.197 -10.219 14.290 1.00 82.81 85 GLN A C 1
ATOM 662 O O . GLN A 1 85 ? -12.601 -11.363 14.475 1.00 82.81 85 GLN A O 1
ATOM 667 N N . VAL A 1 86 ? -11.234 -9.937 13.413 1.00 84.88 86 VAL A N 1
ATOM 668 C CA . VAL A 1 86 ? -10.534 -10.970 12.625 1.00 84.88 86 VAL A CA 1
ATOM 669 C C . VAL A 1 86 ? -9.208 -11.378 13.254 1.00 84.88 86 VAL A C 1
ATOM 671 O O . VAL A 1 86 ? -8.712 -12.473 13.003 1.00 84.88 86 VAL A O 1
ATOM 674 N N . ALA A 1 87 ? -8.646 -10.527 14.116 1.00 82.94 87 ALA A N 1
ATOM 675 C CA . ALA A 1 87 ? -7.495 -10.875 14.934 1.00 82.94 87 ALA A CA 1
ATOM 676 C C . ALA A 1 87 ? -7.591 -10.223 16.314 1.00 82.94 87 ALA A C 1
ATOM 678 O O . ALA A 1 87 ? -7.883 -9.031 16.435 1.00 82.94 87 ALA A O 1
ATOM 679 N N . GLN A 1 88 ? -7.294 -11.003 17.356 1.00 83.81 88 GLN A N 1
ATOM 680 C CA . GLN A 1 88 ? -7.266 -10.508 18.733 1.00 83.81 88 GLN A CA 1
ATOM 681 C C . GLN A 1 88 ? -6.128 -9.503 18.977 1.00 83.81 88 GLN A C 1
ATOM 683 O O . GLN A 1 88 ? -6.254 -8.625 19.826 1.00 83.81 88 GLN A O 1
ATOM 688 N N . GLY A 1 89 ? -5.036 -9.612 18.216 1.00 85.12 89 GLY A N 1
ATOM 689 C CA . GLY A 1 89 ? -3.783 -8.924 18.516 1.00 85.12 89 GLY A CA 1
ATOM 690 C C . GLY A 1 89 ? -2.980 -9.650 19.602 1.00 85.12 89 GLY A C 1
ATOM 691 O O . GLY A 1 89 ? -3.136 -10.854 19.808 1.00 85.12 89 GLY A O 1
ATOM 692 N N . GLY A 1 90 ? -2.071 -8.934 20.264 1.00 83.81 90 GLY A N 1
ATOM 693 C CA . GLY A 1 90 ? -1.242 -9.432 21.370 1.00 83.81 90 GLY A CA 1
ATOM 694 C C . GLY A 1 90 ? -0.039 -10.280 20.945 1.00 83.81 90 GLY A C 1
ATOM 695 O O . GLY A 1 90 ? 0.783 -10.655 21.778 1.00 83.81 90 GLY A O 1
ATOM 696 N N . ARG A 1 91 ? 0.101 -10.572 19.648 1.00 87.00 91 ARG A N 1
ATOM 697 C CA . ARG A 1 91 ? 1.248 -11.304 19.104 1.00 87.00 91 ARG A CA 1
ATOM 698 C C . ARG A 1 91 ? 2.370 -10.340 18.759 1.00 87.00 91 ARG A C 1
ATOM 700 O O . ARG A 1 91 ? 2.128 -9.277 18.192 1.00 87.00 91 ARG A O 1
ATOM 707 N N . ILE A 1 92 ? 3.600 -10.744 19.060 1.00 87.31 92 ILE A N 1
ATOM 708 C CA . ILE A 1 92 ? 4.784 -10.035 18.583 1.00 87.31 92 ILE A CA 1
ATOM 709 C C . ILE A 1 92 ? 4.979 -10.382 17.108 1.00 87.31 92 ILE A C 1
ATOM 711 O O . ILE A 1 92 ? 5.185 -11.546 16.757 1.00 87.31 92 ILE A O 1
ATOM 715 N N . VAL A 1 93 ? 4.948 -9.368 16.251 1.00 86.69 93 VAL A N 1
ATOM 716 C CA . VAL A 1 93 ? 5.281 -9.493 14.837 1.00 86.69 93 VAL A CA 1
ATOM 717 C C . VAL A 1 93 ? 6.576 -8.757 14.556 1.00 86.69 93 VAL A C 1
ATOM 719 O O . VAL A 1 93 ? 6.721 -7.557 14.790 1.00 86.69 93 VAL A O 1
ATOM 722 N N . LEU A 1 94 ? 7.529 -9.532 14.047 1.00 85.62 94 LEU A N 1
ATOM 723 C CA . LEU A 1 94 ? 8.827 -9.056 13.611 1.00 85.62 94 LEU A CA 1
ATOM 724 C C . LEU A 1 94 ? 8.713 -8.647 12.150 1.00 85.62 94 LEU A C 1
ATOM 726 O O . LEU A 1 94 ? 8.526 -9.496 11.275 1.00 85.62 94 LEU A O 1
ATOM 730 N N . ARG A 1 95 ? 8.822 -7.345 11.905 1.00 86.25 95 ARG A N 1
ATOM 731 C CA . ARG A 1 95 ? 8.858 -6.764 10.569 1.00 86.25 95 ARG A CA 1
ATOM 732 C C . ARG A 1 95 ? 10.222 -6.139 10.302 1.00 86.25 95 ARG A C 1
ATOM 734 O O . ARG A 1 95 ? 10.938 -5.770 11.231 1.00 86.25 95 ARG A O 1
ATOM 741 N N . GLY A 1 96 ? 10.583 -5.955 9.036 1.00 81.94 96 GLY A N 1
ATOM 742 C CA . GLY A 1 96 ? 11.854 -5.311 8.662 1.00 81.94 96 GLY A CA 1
ATOM 743 C C . GLY A 1 96 ? 12.034 -3.897 9.239 1.00 81.94 96 GLY A C 1
ATOM 744 O O . GLY A 1 96 ? 13.156 -3.428 9.403 1.00 81.94 96 GLY A O 1
ATOM 745 N N . CYS A 1 97 ? 10.938 -3.221 9.595 1.00 80.56 97 CYS A N 1
ATOM 746 C CA . CYS A 1 97 ? 10.958 -1.901 10.231 1.00 80.56 97 CYS A CA 1
ATOM 747 C C . CYS A 1 97 ? 10.943 -1.921 11.772 1.00 80.56 97 CYS A C 1
ATOM 749 O O . CYS A 1 97 ? 11.043 -0.853 12.373 1.00 80.56 97 CYS A O 1
ATOM 751 N N . GLY A 1 98 ? 10.822 -3.090 12.411 1.00 85.06 98 GLY A N 1
ATOM 752 C CA . GLY A 1 98 ? 10.804 -3.220 13.869 1.00 85.06 98 GLY A CA 1
ATOM 753 C C . GLY A 1 98 ? 9.994 -4.411 14.384 1.00 85.06 98 GLY A C 1
ATOM 754 O O . GLY A 1 98 ? 9.397 -5.170 13.623 1.00 85.06 98 GLY A O 1
ATOM 755 N N . SER A 1 99 ? 9.968 -4.557 15.706 1.00 84.69 99 SER A N 1
ATOM 756 C CA . SER A 1 99 ? 9.121 -5.517 16.417 1.00 84.69 99 SER A CA 1
ATOM 757 C C . SER A 1 99 ? 7.929 -4.786 17.021 1.00 84.69 99 SER A C 1
ATOM 759 O O . SER A 1 99 ? 8.112 -3.747 17.657 1.00 84.69 99 SER A O 1
ATOM 761 N N . TYR A 1 100 ? 6.722 -5.313 16.829 1.00 83.94 100 TYR A N 1
ATOM 762 C CA . TYR A 1 100 ? 5.492 -4.699 17.326 1.00 83.94 100 TYR A CA 1
ATOM 763 C C . TYR A 1 100 ? 4.598 -5.751 17.964 1.00 83.94 100 TYR A C 1
ATOM 765 O O . TYR A 1 100 ? 4.543 -6.883 17.491 1.00 83.94 100 TYR A O 1
ATOM 773 N N . VAL A 1 101 ? 3.861 -5.362 19.000 1.00 83.81 101 VAL A N 1
ATOM 774 C CA . VAL A 1 101 ? 2.698 -6.128 19.450 1.00 83.81 101 VAL A CA 1
ATOM 775 C C . VAL A 1 101 ? 1.531 -5.710 18.567 1.00 83.81 101 VAL A C 1
ATOM 777 O O . VAL A 1 101 ? 1.178 -4.531 18.530 1.00 83.81 101 VAL A O 1
ATOM 780 N N . GLU A 1 102 ? 0.973 -6.643 17.803 1.00 84.38 102 GLU A N 1
ATOM 781 C CA . GLU A 1 102 ? -0.173 -6.341 16.950 1.00 84.38 102 GLU A CA 1
ATOM 782 C C . GLU A 1 102 ? -1.385 -5.959 17.801 1.00 84.38 102 GLU A C 1
ATOM 784 O O . GLU A 1 102 ? -1.717 -6.639 18.771 1.00 84.38 102 GLU A O 1
ATOM 789 N N . GLY A 1 103 ? -2.048 -4.866 17.428 1.00 81.69 103 GLY A N 1
ATOM 790 C CA . GLY A 1 103 ? -3.355 -4.522 17.975 1.00 81.69 103 GLY A CA 1
ATOM 791 C C . GLY A 1 103 ? -4.457 -5.423 17.406 1.00 81.69 103 GLY A C 1
ATOM 792 O O . GLY A 1 103 ? -4.221 -6.182 16.457 1.00 81.69 103 GLY A O 1
ATOM 793 N N . PRO A 1 104 ? -5.677 -5.342 17.955 1.00 81.06 104 PRO A N 1
ATOM 794 C CA . PRO A 1 104 ? -6.818 -6.022 17.369 1.00 81.06 104 PRO A CA 1
ATOM 795 C C . PRO A 1 104 ? -7.043 -5.540 15.930 1.00 81.06 104 PRO A C 1
ATOM 797 O O . PRO A 1 104 ? -6.902 -4.355 15.617 1.00 81.06 104 PRO A O 1
ATOM 800 N N . THR A 1 105 ? -7.386 -6.473 15.045 1.00 81.69 105 THR A N 1
ATOM 801 C CA . THR A 1 105 ? -7.758 -6.168 13.658 1.00 81.69 105 THR A CA 1
ATOM 802 C C . THR A 1 105 ? -9.235 -6.445 13.475 1.00 81.69 105 THR A C 1
ATOM 804 O O . THR A 1 105 ? -9.737 -7.499 13.875 1.00 81.69 105 THR A O 1
ATOM 807 N N . TRP A 1 106 ? -9.917 -5.492 12.852 1.00 78.25 106 TRP A N 1
ATOM 808 C CA . TRP A 1 106 ? -11.353 -5.519 12.648 1.00 78.25 106 TRP A CA 1
ATOM 809 C C . TRP A 1 106 ? -11.644 -5.567 11.154 1.00 78.25 106 TRP A C 1
ATOM 811 O O . TRP A 1 106 ? -11.052 -4.830 10.365 1.00 78.25 106 TRP A O 1
ATOM 821 N N . HIS A 1 107 ? -12.560 -6.446 10.777 1.00 78.50 107 HIS A N 1
ATOM 822 C CA . HIS A 1 107 ? -13.217 -6.417 9.486 1.00 78.50 107 HIS A CA 1
ATOM 823 C C . HIS A 1 107 ? -14.592 -5.788 9.678 1.00 78.50 107 HIS A C 1
ATOM 825 O O . HIS A 1 107 ? -15.349 -6.176 10.574 1.00 78.50 107 HIS A O 1
ATOM 831 N N . MET A 1 108 ? -14.896 -4.782 8.869 1.00 77.38 108 MET A N 1
ATOM 832 C CA . MET A 1 108 ? -16.154 -4.058 8.952 1.00 77.38 108 MET A CA 1
ATOM 833 C C . MET A 1 108 ? -17.079 -4.586 7.863 1.00 77.38 108 MET A C 1
ATOM 835 O O . MET A 1 108 ? -16.862 -4.334 6.685 1.00 77.38 108 MET A O 1
ATOM 839 N N . ASN A 1 109 ? -18.120 -5.319 8.259 1.00 67.12 109 ASN A N 1
ATOM 840 C CA . ASN A 1 109 ? -19.125 -5.864 7.334 1.00 67.12 109 ASN A CA 1
ATOM 841 C C . ASN A 1 109 ? -20.250 -4.849 7.037 1.00 67.12 109 ASN A C 1
ATOM 843 O O . ASN A 1 109 ? -21.374 -5.233 6.727 1.00 67.12 109 ASN A O 1
ATOM 847 N N . SER A 1 110 ? -19.970 -3.554 7.183 1.00 65.19 110 SER A N 1
ATOM 848 C CA . SER A 1 110 ? -20.956 -2.471 7.163 1.00 65.19 110 SER A CA 1
ATOM 849 C C . SER A 1 110 ? -20.643 -1.498 6.025 1.00 65.19 110 SER A C 1
ATOM 851 O O . SER A 1 110 ? -19.462 -1.301 5.741 1.00 65.19 110 SER A O 1
ATOM 853 N N . PRO A 1 111 ? -21.638 -0.828 5.410 1.00 75.81 111 PRO A N 1
ATOM 854 C CA . PRO A 1 111 ? -21.421 0.168 4.351 1.00 75.81 111 PRO A CA 1
ATOM 855 C C . PRO A 1 111 ? -20.710 1.454 4.820 1.00 75.81 111 PRO A C 1
ATOM 857 O O . PRO A 1 111 ? -20.727 2.447 4.100 1.00 75.81 111 PRO A O 1
ATOM 860 N N . ILE A 1 112 ? -20.109 1.454 6.015 1.00 86.81 112 ILE A N 1
ATOM 861 C CA . ILE A 1 112 ? -19.425 2.620 6.565 1.00 86.81 112 ILE A CA 1
ATOM 862 C C . ILE A 1 112 ? -18.158 2.899 5.754 1.00 86.81 112 ILE A C 1
ATOM 864 O O . ILE A 1 112 ? -17.337 2.013 5.496 1.00 86.81 112 ILE A O 1
ATOM 868 N N . SER A 1 113 ? -18.018 4.142 5.323 1.00 91.31 113 SER A N 1
ATOM 869 C CA . SER A 1 113 ? -16.860 4.590 4.561 1.00 91.31 113 SER A CA 1
ATOM 870 C C . SER A 1 113 ? -15.632 4.749 5.458 1.00 91.31 113 SER A C 1
ATOM 872 O O . SER A 1 113 ? -15.737 4.941 6.671 1.00 91.31 113 SER A O 1
ATOM 874 N N . PHE A 1 114 ? -14.436 4.729 4.862 1.00 92.62 114 PHE A N 1
ATOM 875 C CA . PHE A 1 114 ? -13.231 5.125 5.596 1.00 92.62 114 PHE A CA 1
ATOM 876 C C . PHE A 1 114 ? -13.342 6.546 6.129 1.00 92.62 114 PHE A C 1
ATOM 878 O O . PHE A 1 114 ? -12.839 6.806 7.212 1.00 92.62 114 PHE A O 1
ATOM 885 N N . ASP A 1 115 ? -14.025 7.444 5.423 1.00 94.31 115 ASP A N 1
ATOM 886 C CA . ASP A 1 115 ? -14.219 8.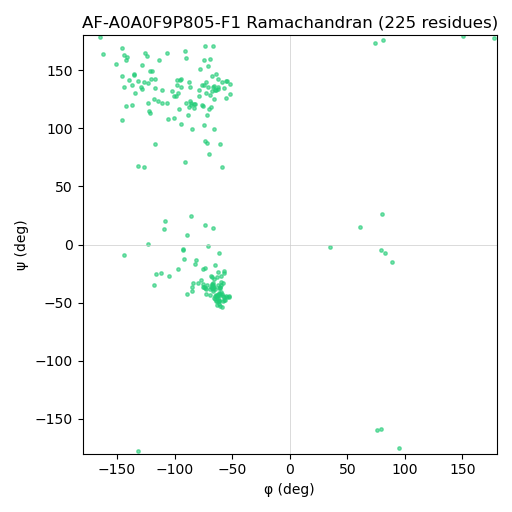808 5.895 1.00 94.31 115 ASP A CA 1
ATOM 887 C C . ASP A 1 115 ? -14.929 8.843 7.253 1.00 94.31 115 ASP A C 1
ATOM 889 O O . ASP A 1 115 ? -14.361 9.313 8.239 1.00 94.31 115 ASP A O 1
ATOM 893 N N . GLU A 1 116 ? -16.089 8.194 7.344 1.00 93.31 116 GLU A N 1
ATOM 894 C CA . GLU A 1 116 ? -16.867 8.095 8.582 1.00 93.31 116 GLU A CA 1
ATOM 895 C C . GLU A 1 116 ? -16.101 7.386 9.709 1.00 93.31 116 GLU A C 1
ATOM 897 O O . GLU A 1 116 ? -16.202 7.784 10.873 1.00 93.31 116 GLU A O 1
ATOM 902 N N . ILE A 1 117 ? -15.313 6.349 9.393 1.00 92.31 117 ILE A N 1
ATOM 903 C CA . ILE A 1 117 ? -14.475 5.661 10.387 1.00 92.31 117 ILE A CA 1
ATOM 904 C C . ILE A 1 117 ? -13.422 6.614 10.952 1.00 92.31 117 ILE A C 1
ATOM 906 O O . ILE A 1 117 ? -13.236 6.689 12.168 1.00 92.31 117 ILE A O 1
ATOM 910 N N . ILE A 1 118 ? -12.717 7.327 10.073 1.00 94.38 118 ILE A N 1
ATOM 911 C CA . ILE A 1 118 ? -11.647 8.245 10.457 1.00 94.38 118 ILE A CA 1
ATOM 912 C C . ILE A 1 118 ? -12.216 9.431 11.240 1.00 94.38 118 ILE A C 1
ATOM 914 O O . ILE A 1 118 ? -11.594 9.853 12.214 1.00 94.38 118 ILE A O 1
ATOM 918 N N . GLU A 1 119 ? -13.384 9.947 10.862 1.00 95.19 119 GLU A N 1
ATOM 919 C CA . GLU A 1 119 ? -14.085 11.005 11.598 1.00 95.19 119 GLU A CA 1
ATOM 920 C C . GLU A 1 119 ? -14.480 10.545 12.992 1.00 95.19 119 GLU A C 1
ATOM 922 O O . GLU A 1 119 ? -14.045 11.157 13.964 1.00 95.19 119 GLU A O 1
ATOM 927 N N . THR A 1 120 ? -15.162 9.402 13.097 1.00 93.56 120 THR A N 1
ATOM 928 C CA . THR A 1 120 ? -15.541 8.813 14.392 1.00 93.56 120 THR A CA 1
ATOM 929 C C . THR A 1 120 ? -14.319 8.624 15.290 1.00 93.56 120 THR A C 1
ATOM 931 O O . THR A 1 120 ? -14.339 8.979 16.465 1.00 93.56 120 THR A O 1
ATOM 934 N N . ALA A 1 121 ? -13.225 8.092 14.738 1.00 93.00 121 ALA A N 1
ATOM 935 C CA . ALA A 1 121 ? -11.991 7.881 15.484 1.00 93.00 121 ALA A CA 1
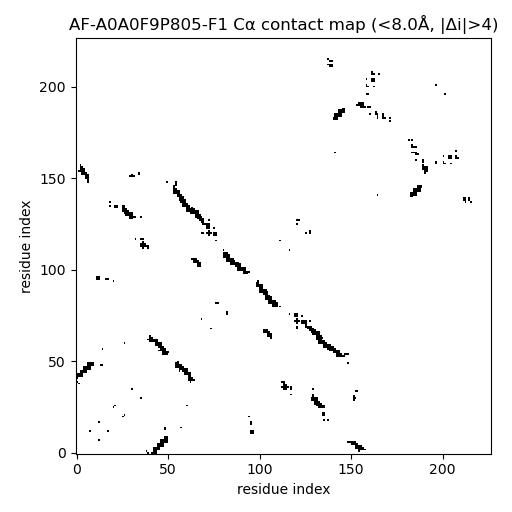ATOM 936 C C . ALA A 1 121 ? -11.315 9.194 15.909 1.00 93.00 121 ALA A C 1
ATOM 938 O O . ALA A 1 121 ? -10.687 9.247 16.963 1.00 93.00 121 ALA A O 1
ATOM 939 N N . THR A 1 122 ? -11.426 10.248 15.098 1.00 92.88 122 THR A N 1
ATOM 940 C CA . THR A 1 122 ? -10.872 11.572 15.415 1.00 92.88 122 THR A CA 1
ATOM 941 C C . THR A 1 122 ? -11.689 12.259 16.508 1.00 92.88 122 THR A C 1
ATOM 943 O O . THR A 1 122 ? -11.107 12.822 17.432 1.00 92.88 122 THR A O 1
ATOM 946 N N . GLU A 1 123 ? -13.018 12.184 16.432 1.00 94.88 123 GLU A N 1
ATOM 947 C CA . GLU A 1 123 ? -13.954 12.755 17.409 1.00 94.88 123 GLU A CA 1
ATOM 948 C C . GLU A 1 123 ? -13.874 12.064 18.772 1.00 94.88 123 GLU A C 1
ATOM 950 O O . GLU A 1 123 ? -13.885 12.735 19.802 1.00 94.88 123 GLU A O 1
ATOM 955 N N . ALA A 1 124 ? -13.736 10.734 18.786 1.00 92.88 124 ALA A N 1
ATOM 956 C CA . ALA A 1 124 ? -13.554 9.955 20.011 1.00 92.88 124 ALA A CA 1
ATOM 957 C C . ALA A 1 124 ? -12.231 10.275 20.737 1.00 92.88 124 ALA A C 1
ATOM 959 O O . ALA A 1 124 ? -12.086 9.971 21.921 1.00 92.88 124 ALA A O 1
ATOM 960 N N . GLY A 1 125 ? -11.270 10.896 20.046 1.00 89.88 125 GLY A N 1
ATOM 961 C CA . GLY A 1 125 ? -9.941 11.186 20.569 1.00 89.88 125 GLY A CA 1
ATOM 962 C C . GLY A 1 125 ? -9.026 9.955 20.619 1.00 89.88 125 GLY A C 1
ATOM 963 O O . GLY A 1 125 ? -9.213 8.972 19.901 1.00 89.88 125 GLY A O 1
ATOM 964 N N . GLY A 1 126 ? -7.983 10.037 21.448 1.00 86.62 126 GLY A N 1
ATOM 965 C CA . GLY A 1 126 ? -7.006 8.958 21.636 1.00 86.62 126 GLY A CA 1
ATOM 966 C C . GLY A 1 126 ? -5.906 8.872 20.565 1.00 86.62 126 GLY A C 1
ATOM 967 O O . GLY A 1 126 ? -5.859 9.626 19.587 1.00 86.62 126 GLY A O 1
ATOM 968 N N . GLU A 1 127 ? -4.964 7.943 20.768 1.00 87.38 127 GLU A N 1
ATOM 969 C CA . GLU A 1 127 ? -3.871 7.689 19.822 1.00 87.38 127 GLU A CA 1
ATOM 970 C C . GLU A 1 127 ? -4.299 6.724 18.709 1.00 87.38 127 GLU A C 1
ATOM 972 O O . GLU A 1 127 ? -4.236 5.504 18.858 1.00 87.38 127 GLU A O 1
ATOM 977 N N . ASN A 1 128 ? -4.640 7.267 17.540 1.00 90.44 128 ASN A N 1
ATOM 978 C CA . ASN A 1 128 ? -4.932 6.466 16.352 1.00 90.44 128 ASN A CA 1
ATOM 979 C C . ASN A 1 128 ? -3.706 6.365 15.425 1.00 90.44 128 ASN A C 1
ATOM 981 O O . ASN A 1 128 ? -3.078 7.363 15.055 1.00 90.44 128 ASN A O 1
ATOM 985 N N . LYS A 1 129 ? -3.356 5.143 15.009 1.00 92.94 129 LYS A N 1
ATOM 986 C CA . LYS A 1 129 ? -2.238 4.847 14.093 1.00 92.94 129 LYS A CA 1
ATOM 987 C C . LYS A 1 129 ? -2.746 4.022 12.920 1.00 92.94 129 LYS A C 1
ATOM 989 O O . LYS A 1 129 ? -2.359 2.871 12.773 1.00 92.94 129 LYS A O 1
ATOM 994 N N . PHE A 1 130 ? -3.594 4.628 12.092 1.00 93.31 130 PHE A N 1
ATOM 995 C CA . PHE A 1 130 ? -4.264 3.949 10.985 1.00 93.31 130 PHE A CA 1
ATOM 996 C C . PHE A 1 130 ? -3.298 3.182 10.075 1.00 93.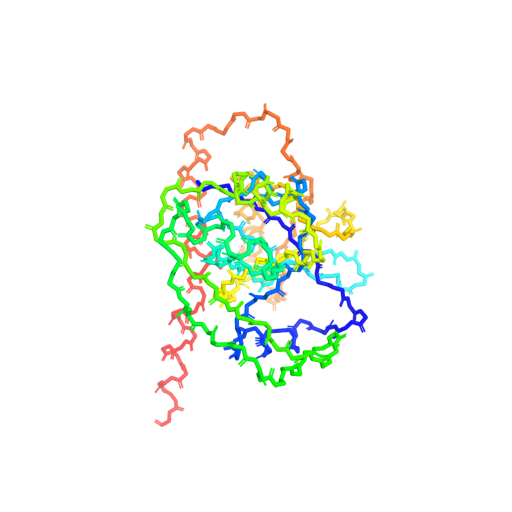31 130 PHE A C 1
ATOM 998 O O . PHE A 1 130 ? -2.298 3.723 9.582 1.00 93.31 130 PHE A O 1
ATOM 1005 N N . MET A 1 131 ? -3.630 1.919 9.828 1.00 94.81 131 MET A N 1
ATOM 1006 C CA . MET A 1 131 ? -2.901 1.029 8.935 1.00 94.81 131 MET A CA 1
ATOM 1007 C C . MET A 1 131 ? -3.873 0.409 7.937 1.00 94.81 131 MET A C 1
ATOM 1009 O O . MET A 1 131 ? -4.915 -0.104 8.334 1.00 94.81 131 MET A O 1
ATOM 1013 N N . LEU A 1 132 ? -3.507 0.400 6.657 1.00 94.44 132 LEU A N 1
ATOM 1014 C CA . LEU A 1 132 ? -4.202 -0.390 5.643 1.00 94.44 132 LEU A CA 1
ATOM 1015 C C . LEU A 1 132 ? -3.513 -1.729 5.465 1.00 94.44 132 LEU A C 1
ATOM 1017 O O . LEU A 1 132 ? -2.278 -1.777 5.455 1.00 94.44 132 LEU A O 1
ATOM 1021 N N . GLY A 1 133 ? -4.289 -2.785 5.258 1.00 94.06 133 GLY A N 1
ATOM 1022 C CA . GLY A 1 133 ? -3.736 -4.093 4.948 1.00 94.06 133 GLY A CA 1
ATOM 1023 C C . GLY A 1 133 ? -4.554 -4.920 3.971 1.00 94.06 133 GLY A C 1
ATOM 1024 O O . GLY A 1 133 ? -5.729 -4.641 3.728 1.00 94.06 133 GLY A O 1
ATOM 1025 N N . GLY A 1 134 ? -3.893 -5.937 3.427 1.00 94.88 134 GLY A N 1
ATOM 1026 C CA . GLY A 1 134 ? -4.480 -6.938 2.543 1.00 94.88 134 GLY A CA 1
ATOM 1027 C C . GLY A 1 134 ? -3.455 -7.948 2.034 1.00 94.88 134 GLY A C 1
ATOM 1028 O O . GLY A 1 134 ? -2.256 -7.852 2.343 1.00 94.88 134 GLY A O 1
ATOM 1029 N N . GLU A 1 135 ? -3.921 -8.923 1.260 1.00 95.44 135 GLU A N 1
ATOM 1030 C CA . GLU A 1 135 ? -3.066 -9.969 0.695 1.00 95.44 135 GLU A CA 1
ATOM 1031 C C . GLU A 1 135 ? -2.048 -9.416 -0.318 1.00 95.44 135 GLU A C 1
ATOM 1033 O O . GLU A 1 135 ? -2.354 -8.589 -1.177 1.00 95.44 135 GLU A O 1
ATOM 1038 N N . PHE A 1 136 ? -0.803 -9.892 -0.220 1.00 97.25 136 PHE A N 1
ATOM 1039 C CA . PHE A 1 136 ? 0.248 -9.547 -1.169 1.00 97.25 136 PHE A CA 1
ATOM 1040 C C . PHE A 1 136 ? 0.137 -10.347 -2.467 1.00 97.25 136 PHE A C 1
ATOM 1042 O O . PHE A 1 136 ? 0.213 -11.578 -2.467 1.00 97.25 136 PHE A O 1
ATOM 1049 N N . GLU A 1 137 ? 0.136 -9.635 -3.586 1.00 96.19 137 GLU A N 1
ATOM 1050 C CA . GLU A 1 137 ? 0.231 -10.206 -4.920 1.00 96.19 137 GLU A CA 1
ATOM 1051 C C . GLU A 1 137 ? 1.547 -9.786 -5.591 1.00 96.19 137 GLU A C 1
ATOM 1053 O O . GLU A 1 137 ? 1.860 -8.598 -5.719 1.00 96.19 137 GLU A O 1
ATOM 1058 N N . ASP A 1 138 ? 2.340 -10.772 -6.020 1.00 94.44 138 ASP A N 1
ATOM 1059 C CA . ASP A 1 138 ? 3.566 -10.529 -6.785 1.00 94.44 138 ASP A CA 1
ATOM 1060 C C . ASP A 1 138 ? 3.220 -10.235 -8.251 1.00 94.44 138 ASP A C 1
ATOM 1062 O O . ASP A 1 138 ? 2.467 -10.986 -8.869 1.00 94.44 138 ASP A O 1
ATOM 1066 N N . ILE A 1 139 ? 3.808 -9.182 -8.823 1.00 93.44 139 ILE A N 1
ATOM 1067 C CA . ILE A 1 139 ? 3.601 -8.802 -10.227 1.00 93.44 139 ILE A CA 1
ATOM 1068 C C . ILE A 1 139 ? 4.929 -8.729 -10.977 1.00 93.44 139 ILE A C 1
ATOM 1070 O O . ILE A 1 139 ? 6.011 -8.592 -10.398 1.00 93.44 139 ILE A O 1
ATOM 1074 N N . SER A 1 140 ? 4.859 -8.760 -12.312 1.00 90.81 140 SER A N 1
ATOM 1075 C CA . SER A 1 140 ? 6.053 -8.516 -13.128 1.00 90.81 140 SER A CA 1
ATOM 1076 C C . SER A 1 140 ? 6.675 -7.160 -12.797 1.00 90.81 140 SER A C 1
ATOM 1078 O O . SER A 1 140 ? 5.986 -6.144 -12.733 1.00 90.81 140 SER A O 1
ATOM 1080 N N . ARG A 1 141 ? 8.003 -7.138 -12.643 1.00 93.88 141 ARG A N 1
ATOM 1081 C CA . ARG A 1 141 ? 8.727 -5.905 -12.324 1.00 93.88 141 ARG A CA 1
ATOM 1082 C C . ARG A 1 141 ? 8.552 -4.877 -13.438 1.00 93.88 141 ARG A C 1
ATOM 1084 O O . ARG A 1 141 ? 8.764 -5.201 -14.607 1.00 93.88 141 ARG A O 1
ATOM 1091 N N . VAL A 1 142 ? 8.260 -3.631 -13.070 1.00 94.38 142 VAL A N 1
ATOM 1092 C CA . VAL A 1 142 ? 8.176 -2.498 -14.007 1.00 94.38 142 VAL A CA 1
ATOM 1093 C C . VAL A 1 142 ? 8.921 -1.303 -13.434 1.00 94.38 142 VAL A C 1
ATOM 1095 O O . VAL A 1 142 ? 8.719 -0.918 -12.287 1.00 94.38 142 VAL A O 1
ATOM 1098 N N . ARG A 1 143 ? 9.798 -0.694 -14.230 1.00 94.62 143 ARG A N 1
ATOM 1099 C CA . ARG A 1 143 ? 10.579 0.475 -13.826 1.00 94.62 143 ARG A CA 1
ATOM 1100 C C . ARG A 1 143 ? 9.823 1.758 -14.161 1.00 94.62 143 ARG A C 1
ATOM 1102 O O . ARG A 1 143 ? 9.557 2.026 -15.332 1.00 94.62 143 ARG A O 1
ATOM 1109 N N . LEU A 1 144 ? 9.552 2.576 -13.149 1.00 94.00 144 LEU A N 1
ATOM 1110 C CA . LEU A 1 144 ? 8.921 3.887 -13.281 1.00 94.00 144 LEU A CA 1
ATOM 1111 C C . LEU A 1 144 ? 10.010 4.966 -13.367 1.00 94.00 144 LEU A C 1
ATOM 1113 O O . LEU A 1 144 ? 10.659 5.317 -12.379 1.00 94.00 144 LEU A O 1
ATOM 1117 N N . GLN A 1 145 ? 10.252 5.473 -14.572 1.00 90.56 145 GLN A N 1
ATOM 1118 C CA . GLN A 1 145 ? 11.260 6.497 -14.837 1.00 90.56 145 GLN A CA 1
ATOM 1119 C C . GLN A 1 145 ? 10.807 7.854 -14.299 1.00 90.56 145 GLN A C 1
ATOM 1121 O O . GLN A 1 145 ? 9.645 8.219 -14.446 1.00 90.56 145 GLN A O 1
ATOM 1126 N N . SER A 1 146 ? 11.721 8.623 -13.711 1.00 87.00 146 SER A N 1
ATOM 1127 C CA . SER A 1 146 ? 11.447 9.993 -13.243 1.00 87.00 146 SER A CA 1
ATOM 1128 C C . SER A 1 146 ? 10.355 10.114 -12.168 1.00 87.00 146 SER A C 1
ATOM 1130 O O . SER A 1 146 ? 9.878 11.216 -11.906 1.00 87.00 146 SER A O 1
ATOM 1132 N N . MET A 1 147 ? 9.959 9.012 -11.522 1.00 89.19 147 MET A N 1
ATOM 1133 C CA . MET A 1 147 ? 9.065 9.068 -10.370 1.00 89.19 147 MET A CA 1
ATOM 1134 C C . MET A 1 147 ? 9.870 9.388 -9.114 1.00 89.19 147 MET A C 1
ATOM 1136 O O . MET A 1 147 ? 10.784 8.644 -8.750 1.00 89.19 147 MET A O 1
ATOM 1140 N N . ARG A 1 148 ? 9.534 10.489 -8.439 1.00 86.19 148 ARG A N 1
ATOM 1141 C CA . ARG A 1 148 ? 10.173 10.844 -7.170 1.00 86.19 148 ARG A CA 1
ATOM 1142 C C . ARG A 1 148 ? 9.677 9.904 -6.074 1.00 86.19 148 ARG A C 1
ATOM 1144 O O . ARG A 1 148 ? 8.472 9.739 -5.896 1.00 86.19 148 ARG A O 1
ATOM 1151 N N . PHE A 1 149 ? 10.611 9.331 -5.319 1.00 86.31 149 PHE A N 1
ATOM 1152 C CA . PHE A 1 149 ? 10.276 8.584 -4.113 1.00 86.31 149 PHE A CA 1
ATOM 1153 C C . PHE A 1 149 ? 9.640 9.524 -3.089 1.00 86.31 149 PHE A C 1
ATOM 1155 O O . PHE A 1 149 ? 10.159 10.607 -2.810 1.00 86.31 149 PHE A O 1
ATOM 1162 N N . SER A 1 150 ? 8.532 9.095 -2.505 1.00 86.12 150 SER A N 1
ATOM 1163 C CA . SER A 1 150 ? 7.842 9.846 -1.467 1.00 86.12 150 SER A CA 1
ATOM 1164 C C . SER A 1 150 ? 7.212 8.900 -0.466 1.00 86.12 150 SER A C 1
ATOM 1166 O O . SER A 1 150 ? 6.689 7.860 -0.861 1.00 86.12 150 SER A O 1
ATOM 1168 N N . GLN A 1 151 ? 7.189 9.299 0.798 1.00 85.06 151 GLN A N 1
ATOM 1169 C CA . GLN A 1 151 ? 6.428 8.583 1.813 1.00 85.06 151 GLN A CA 1
ATOM 1170 C C . GLN A 1 151 ? 4.918 8.790 1.612 1.00 85.06 151 GLN A C 1
ATOM 1172 O O . GLN A 1 151 ? 4.493 9.810 1.063 1.00 85.06 151 GLN A O 1
ATOM 1177 N N . GLY A 1 152 ? 4.127 7.819 2.071 1.00 90.81 152 GLY A N 1
ATOM 1178 C CA . GLY A 1 152 ? 2.664 7.847 2.012 1.00 90.81 152 GLY A CA 1
ATOM 1179 C C . GLY A 1 152 ? 2.064 7.129 0.802 1.00 90.81 152 GLY A C 1
ATOM 1180 O O . GLY A 1 152 ? 2.762 6.464 0.033 1.00 90.81 152 GLY A O 1
ATOM 1181 N N . PHE A 1 153 ? 0.744 7.233 0.688 1.00 95.19 153 PHE A N 1
ATOM 1182 C CA . PHE A 1 153 ? -0.050 6.712 -0.420 1.00 95.19 153 PHE A CA 1
ATOM 1183 C C . PHE A 1 153 ? -0.324 7.844 -1.403 1.00 95.19 153 PHE A C 1
ATOM 1185 O O . PHE A 1 153 ? -0.547 8.983 -0.989 1.00 95.19 153 PHE A O 1
ATOM 1192 N N . ARG A 1 154 ? -0.293 7.549 -2.703 1.00 93.81 154 ARG A N 1
ATOM 1193 C CA . ARG A 1 154 ? -0.644 8.526 -3.740 1.00 93.81 154 ARG A CA 1
ATOM 1194 C C . ARG A 1 154 ? -1.611 7.938 -4.754 1.00 93.81 154 ARG A C 1
ATOM 1196 O O . ARG A 1 154 ? -1.379 6.798 -5.159 1.00 93.81 154 ARG A O 1
ATOM 1203 N N . PRO A 1 155 ? -2.607 8.709 -5.218 1.00 93.56 155 PRO A N 1
ATOM 1204 C CA . PRO A 1 155 ? -3.440 8.301 -6.337 1.00 93.56 155 PRO A CA 1
ATOM 1205 C C . PRO A 1 155 ? -2.583 7.977 -7.565 1.00 93.56 155 PRO A C 1
ATOM 1207 O O . PRO A 1 155 ? -1.584 8.652 -7.841 1.00 93.56 155 PRO A O 1
ATOM 1210 N N . PHE A 1 156 ? -2.968 6.934 -8.292 1.00 91.94 156 PHE A N 1
ATOM 1211 C CA . PHE A 1 156 ? -2.222 6.396 -9.419 1.00 91.94 156 PHE A CA 1
ATOM 1212 C C . PHE A 1 156 ? -3.167 6.067 -10.579 1.00 91.94 156 PHE A C 1
ATOM 1214 O O . PHE A 1 156 ? -4.054 5.220 -10.464 1.00 91.94 156 PHE A O 1
ATOM 1221 N N . ASN A 1 157 ? -2.955 6.707 -11.729 1.00 91.06 157 ASN A N 1
ATOM 1222 C CA . ASN A 1 157 ? -3.717 6.452 -12.947 1.00 91.06 157 ASN A CA 1
ATOM 1223 C C . ASN A 1 157 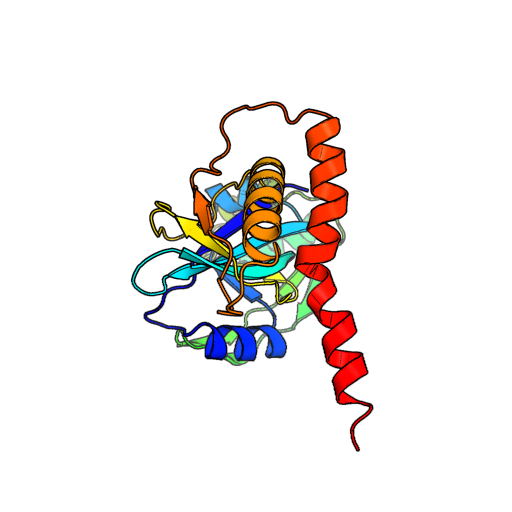? -3.288 5.111 -13.570 1.00 91.06 157 ASN A C 1
ATOM 1225 O O . ASN A 1 157 ? -2.368 5.031 -14.391 1.00 91.06 157 ASN A O 1
ATOM 1229 N N . PHE A 1 158 ? -3.961 4.043 -13.142 1.00 90.50 158 PHE A N 1
ATOM 1230 C CA . PHE A 1 158 ? -3.647 2.674 -13.539 1.00 90.50 158 PHE A CA 1
ATOM 1231 C C . PHE A 1 158 ? -3.923 2.391 -15.019 1.00 90.50 158 PHE A C 1
ATOM 1233 O O . PHE A 1 158 ? -3.147 1.675 -15.646 1.00 90.50 158 PHE A O 1
ATOM 1240 N N . GLY A 1 159 ? -4.969 2.989 -15.600 1.00 86.62 159 GLY A N 1
ATOM 1241 C CA . GLY A 1 159 ? -5.288 2.833 -17.024 1.00 86.62 159 GLY A CA 1
ATOM 1242 C C . GLY A 1 159 ? -4.148 3.328 -17.914 1.00 86.62 159 GLY A C 1
ATOM 1243 O O . GLY A 1 159 ? -3.587 2.563 -18.701 1.00 86.62 159 GLY A O 1
ATOM 1244 N N . ARG A 1 160 ? -3.699 4.571 -17.690 1.00 87.50 160 ARG A N 1
ATOM 1245 C CA . ARG A 1 160 ? -2.561 5.160 -18.412 1.00 87.50 160 ARG A CA 1
ATOM 1246 C C . ARG A 1 160 ? -1.269 4.368 -18.209 1.00 87.50 160 ARG A C 1
ATOM 1248 O O . ARG A 1 160 ? -0.458 4.250 -19.130 1.00 87.50 160 ARG A O 1
ATOM 1255 N N . PHE A 1 161 ? -1.058 3.835 -17.007 1.00 91.75 161 PHE A N 1
ATOM 1256 C CA . PHE A 1 161 ? 0.072 2.954 -16.727 1.00 91.75 161 PHE A CA 1
ATOM 1257 C C . PHE A 1 161 ? 0.033 1.682 -17.572 1.00 91.75 161 PHE A C 1
ATOM 1259 O O . PHE A 1 161 ? 1.038 1.357 -18.203 1.00 91.75 161 PHE A O 1
ATOM 1266 N N . LEU A 1 162 ? -1.107 0.992 -17.629 1.00 88.69 162 LEU A N 1
ATOM 1267 C CA . LEU A 1 162 ? -1.241 -0.249 -18.390 1.00 88.69 162 LEU A CA 1
ATOM 1268 C C . LEU A 1 162 ? -0.992 -0.035 -19.885 1.00 88.69 162 LEU A C 1
ATOM 1270 O O . LEU A 1 162 ? -0.318 -0.856 -20.503 1.00 88.69 162 LEU A O 1
ATOM 1274 N N . MET A 1 163 ? -1.433 1.090 -20.449 1.00 86.81 163 MET A N 1
ATOM 1275 C CA . MET A 1 163 ? -1.133 1.440 -21.841 1.00 86.81 163 MET A CA 1
ATOM 1276 C C . MET A 1 163 ? 0.368 1.602 -22.097 1.00 86.81 163 MET A C 1
ATOM 1278 O O . MET A 1 163 ? 0.908 1.024 -23.040 1.00 86.81 163 MET A O 1
ATOM 1282 N N . GLN A 1 164 ? 1.068 2.365 -21.249 1.00 90.00 164 GLN A N 1
ATOM 1283 C CA . GLN A 1 164 ? 2.516 2.547 -21.394 1.00 90.00 164 GLN A CA 1
ATOM 1284 C C . GLN A 1 164 ? 3.278 1.245 -21.146 1.00 90.00 164 GLN A C 1
ATOM 1286 O O . GLN A 1 164 ? 4.282 0.977 -21.806 1.00 90.00 164 GLN A O 1
ATOM 1291 N N . TYR A 1 165 ? 2.808 0.430 -20.203 1.00 90.00 165 TYR A N 1
ATOM 1292 C CA . TYR A 1 165 ? 3.382 -0.878 -19.932 1.00 90.00 165 TYR A CA 1
ATOM 1293 C C . TYR A 1 165 ? 3.238 -1.805 -21.143 1.00 90.00 165 TYR A C 1
ATOM 1295 O O . TYR A 1 165 ? 4.234 -2.406 -21.531 1.00 90.00 165 TYR A O 1
ATOM 1303 N N . ALA A 1 166 ? 2.071 -1.853 -21.793 1.00 87.25 166 ALA A N 1
ATOM 1304 C CA . ALA A 1 166 ? 1.852 -2.645 -23.004 1.00 87.25 166 ALA A CA 1
ATOM 1305 C C . ALA A 1 166 ? 2.832 -2.270 -24.125 1.00 87.25 166 ALA A C 1
ATOM 1307 O O . ALA A 1 166 ? 3.508 -3.135 -24.678 1.00 87.25 166 ALA A O 1
ATOM 1308 N N . GLN A 1 167 ? 2.986 -0.969 -24.390 1.00 87.38 167 GLN A N 1
ATOM 1309 C CA . GLN A 1 167 ? 3.935 -0.461 -25.384 1.00 87.38 167 GLN A CA 1
ATOM 1310 C C . GLN A 1 167 ? 5.387 -0.837 -25.040 1.00 87.38 167 GLN A C 1
ATOM 1312 O O . GLN A 1 167 ? 6.161 -1.238 -25.913 1.00 87.38 167 GLN A O 1
ATOM 1317 N N . ALA A 1 168 ? 5.770 -0.726 -23.764 1.00 87.25 168 ALA A N 1
ATOM 1318 C CA . ALA A 1 168 ? 7.110 -1.073 -23.301 1.00 87.25 168 ALA A CA 1
ATOM 1319 C C . ALA A 1 168 ? 7.384 -2.589 -23.353 1.00 87.25 168 ALA A C 1
ATOM 1321 O O . ALA A 1 168 ? 8.493 -2.994 -23.703 1.00 87.25 168 ALA A O 1
ATOM 1322 N N . ASP A 1 169 ? 6.396 -3.419 -23.017 1.00 85.44 169 ASP A N 1
ATOM 1323 C CA . ASP A 1 169 ? 6.485 -4.883 -23.031 1.00 85.44 169 ASP A CA 1
ATOM 1324 C C . ASP A 1 169 ? 6.576 -5.426 -24.469 1.00 85.44 169 ASP A C 1
ATOM 1326 O O . ASP A 1 169 ? 7.449 -6.241 -24.782 1.00 85.44 169 ASP A O 1
ATOM 1330 N N . GLU A 1 170 ? 5.774 -4.891 -25.395 1.00 83.94 170 GLU A N 1
ATOM 1331 C CA . GLU A 1 170 ? 5.873 -5.197 -26.828 1.00 83.94 170 GLU A CA 1
ATOM 1332 C C . GLU A 1 170 ? 7.242 -4.828 -27.409 1.00 83.94 170 GLU A C 1
ATOM 1334 O O . GLU A 1 170 ? 7.831 -5.590 -28.178 1.00 83.94 170 GLU A O 1
ATOM 1339 N N . ALA A 1 171 ? 7.802 -3.680 -27.018 1.00 80.12 171 ALA A N 1
ATOM 1340 C CA . ALA A 1 171 ? 9.128 -3.266 -27.468 1.00 80.12 171 ALA A CA 1
ATOM 1341 C C . ALA A 1 171 ? 10.245 -4.223 -27.004 1.00 80.12 171 ALA A C 1
ATOM 1343 O O . ALA A 1 171 ? 11.271 -4.339 -27.679 1.00 80.12 171 ALA A O 1
ATOM 1344 N N . ILE A 1 172 ? 10.057 -4.914 -25.874 1.00 78.81 172 ILE A N 1
ATOM 1345 C CA . ILE A 1 172 ? 11.021 -5.876 -25.317 1.00 78.81 172 ILE A CA 1
ATOM 1346 C C . ILE A 1 172 ? 10.880 -7.264 -25.949 1.00 78.81 172 ILE A C 1
ATOM 1348 O O . ILE A 1 172 ? 11.879 -7.966 -26.102 1.00 78.81 172 ILE A O 1
ATOM 1352 N N . THR A 1 173 ? 9.667 -7.665 -26.322 1.00 73.56 173 THR A N 1
ATOM 1353 C CA . THR A 1 173 ? 9.378 -9.009 -26.847 1.00 73.56 173 THR A CA 1
ATOM 1354 C C . THR A 1 173 ? 9.710 -9.183 -28.333 1.00 73.56 173 THR A C 1
ATOM 1356 O O . THR A 1 173 ? 9.796 -10.318 -28.805 1.00 73.56 173 THR A O 1
ATOM 1359 N N . ARG A 1 174 ? 9.964 -8.096 -29.080 1.00 70.88 174 ARG A N 1
ATOM 1360 C CA . ARG A 1 174 ? 10.355 -8.169 -30.500 1.00 70.88 174 ARG A CA 1
ATOM 1361 C C . ARG A 1 174 ? 11.694 -8.911 -30.692 1.00 70.88 174 ARG A C 1
ATOM 1363 O O . ARG A 1 174 ? 12.663 -8.620 -29.987 1.00 70.88 174 ARG A O 1
ATOM 1370 N N . PRO A 1 175 ? 11.796 -9.827 -31.676 1.00 60.66 175 PRO A N 1
ATOM 1371 C CA . PRO A 1 175 ? 12.978 -10.655 -31.898 1.00 60.66 175 PRO A CA 1
ATOM 1372 C C . PRO A 1 175 ? 14.138 -9.826 -32.468 1.00 60.66 175 PRO A C 1
ATOM 1374 O O . PRO A 1 175 ? 14.337 -9.730 -33.674 1.00 60.66 175 PRO A O 1
ATOM 1377 N N . ARG A 1 176 ? 14.939 -9.219 -31.591 1.00 57.62 176 ARG A N 1
ATOM 1378 C CA . ARG A 1 176 ? 16.289 -8.736 -31.912 1.00 57.62 176 ARG A CA 1
ATOM 1379 C C . ARG A 1 176 ? 17.295 -9.508 -31.067 1.00 57.62 176 ARG A C 1
ATOM 1381 O O . ARG A 1 176 ? 17.587 -9.096 -29.954 1.00 57.62 176 ARG A O 1
ATOM 1388 N N . SER A 1 177 ? 17.707 -10.663 -31.593 1.00 48.00 177 SER A N 1
ATOM 1389 C CA . SER A 1 177 ? 18.950 -11.447 -31.392 1.00 48.00 177 SER A CA 1
ATOM 1390 C C . SER A 1 177 ? 19.686 -11.545 -30.038 1.00 48.00 177 SER A C 1
ATOM 1392 O O . SER A 1 177 ? 20.629 -12.323 -29.964 1.00 48.00 177 SER A O 1
ATOM 1394 N N . VAL A 1 178 ? 19.292 -10.899 -28.938 1.00 55.03 178 VAL A N 1
ATOM 1395 C CA . VAL A 1 178 ? 19.921 -11.086 -27.619 1.00 55.03 178 VAL A CA 1
ATOM 1396 C C . VAL A 1 178 ? 18.867 -10.952 -26.517 1.00 55.03 178 VAL A C 1
ATOM 1398 O O . VAL A 1 178 ? 18.401 -9.855 -26.201 1.00 55.03 178 VAL A O 1
ATOM 1401 N N . ARG A 1 179 ? 18.496 -12.084 -25.902 1.00 52.25 179 ARG A N 1
ATOM 1402 C CA . ARG A 1 179 ? 17.636 -12.151 -24.707 1.00 52.25 179 ARG A CA 1
ATOM 1403 C C . ARG A 1 179 ? 18.382 -11.607 -23.484 1.00 52.25 179 ARG A C 1
ATOM 1405 O O . ARG A 1 179 ? 18.837 -12.364 -22.636 1.00 52.25 179 ARG A O 1
ATOM 1412 N N . VAL A 1 180 ? 18.487 -10.289 -23.365 1.00 57.16 180 VAL A N 1
ATOM 1413 C CA . VAL A 1 180 ? 18.676 -9.666 -22.050 1.00 57.16 180 VAL A CA 1
ATOM 1414 C C . VAL A 1 180 ? 17.281 -9.473 -21.469 1.00 57.16 180 VAL A C 1
ATOM 1416 O O . VAL A 1 180 ? 16.451 -8.818 -22.097 1.00 57.16 180 VAL A O 1
ATOM 1419 N N . THR A 1 181 ? 17.001 -10.049 -20.299 1.00 56.69 181 THR A N 1
ATOM 1420 C CA . THR A 1 181 ? 15.769 -9.824 -19.527 1.00 56.69 181 THR A CA 1
ATOM 1421 C C . THR A 1 181 ? 15.663 -8.345 -19.163 1.00 56.69 181 THR A C 1
ATOM 1423 O O . THR A 1 181 ? 16.129 -7.887 -18.120 1.00 56.69 181 THR A O 1
ATOM 1426 N N . LYS A 1 182 ? 15.088 -7.551 -20.066 1.00 81.56 182 LYS A N 1
ATOM 1427 C CA . LYS A 1 182 ? 14.868 -6.126 -19.847 1.00 81.56 182 LYS A CA 1
ATOM 1428 C C . LYS A 1 182 ? 13.582 -5.967 -19.048 1.00 81.56 182 LYS A C 1
ATOM 1430 O O . LYS A 1 182 ? 12.522 -6.406 -19.470 1.00 81.56 182 LYS A O 1
ATOM 1435 N N . ILE A 1 183 ? 13.695 -5.342 -17.881 1.00 87.94 183 ILE A N 1
ATOM 1436 C CA . ILE A 1 183 ? 12.547 -4.860 -17.109 1.00 87.94 183 ILE A CA 1
ATOM 1437 C C . ILE A 1 183 ? 11.889 -3.733 -17.926 1.00 87.94 183 ILE A C 1
ATOM 1439 O O . ILE A 1 183 ? 12.608 -2.785 -18.275 1.00 87.94 183 ILE A O 1
ATOM 1443 N N . PRO A 1 184 ? 10.576 -3.799 -18.227 1.00 90.44 184 PRO A N 1
ATOM 1444 C CA . PRO A 1 184 ? 9.848 -2.724 -18.898 1.00 90.44 184 PRO A CA 1
ATOM 1445 C C . PRO A 1 184 ? 10.041 -1.383 -18.195 1.00 90.44 184 PRO A C 1
ATOM 1447 O O . PRO A 1 184 ? 10.053 -1.308 -16.965 1.00 90.44 184 PRO A O 1
ATOM 1450 N N . LYS A 1 185 ? 10.237 -0.324 -18.982 1.00 92.12 185 LYS A N 1
ATOM 1451 C CA . LYS A 1 185 ? 10.455 1.039 -18.489 1.00 92.12 185 LYS A CA 1
ATOM 1452 C C . LYS A 1 185 ? 9.320 1.924 -18.980 1.00 92.12 185 LYS A C 1
ATOM 1454 O O . LYS A 1 185 ? 9.098 2.000 -20.182 1.00 92.12 185 LYS A O 1
ATOM 1459 N N . VAL A 1 186 ? 8.648 2.599 -18.058 1.00 91.25 186 VAL A N 1
ATOM 1460 C CA . VAL A 1 186 ? 7.541 3.521 -18.349 1.00 91.25 186 VAL A CA 1
ATOM 1461 C C . VAL A 1 186 ? 7.797 4.868 -17.677 1.00 91.25 186 VAL A C 1
ATOM 1463 O O . VAL A 1 186 ? 8.515 4.930 -16.676 1.00 91.25 186 VAL A O 1
ATOM 1466 N N . LYS A 1 187 ? 7.230 5.961 -18.196 1.00 87.69 187 LYS A N 1
ATOM 1467 C CA . LYS A 1 187 ? 7.386 7.289 -17.582 1.00 87.69 187 LYS A CA 1
ATOM 1468 C C . LYS A 1 187 ? 6.506 7.371 -16.334 1.00 87.69 187 LYS A C 1
ATOM 1470 O O . LYS A 1 187 ? 5.298 7.274 -16.435 1.00 87.69 187 LYS A O 1
ATOM 1475 N N . GLY A 1 188 ? 7.092 7.591 -15.164 1.00 76.94 188 GLY A N 1
ATOM 1476 C CA . GLY A 1 188 ? 6.451 7.516 -13.845 1.00 76.94 188 GLY A CA 1
ATOM 1477 C C . GLY A 1 188 ? 5.504 8.660 -13.467 1.00 76.94 188 GLY A C 1
ATOM 1478 O O . GLY A 1 188 ? 5.207 8.837 -12.289 1.00 76.94 188 GLY A O 1
ATOM 1479 N N . GLN A 1 189 ? 5.039 9.453 -14.431 1.00 78.62 189 GLN A N 1
ATOM 1480 C CA . GLN A 1 189 ? 4.092 10.548 -14.207 1.00 78.62 189 GLN A CA 1
ATOM 1481 C C . GLN A 1 189 ? 2.657 10.029 -14.358 1.00 78.62 189 GLN A C 1
ATOM 1483 O O . GLN A 1 189 ? 1.973 10.319 -15.337 1.00 78.62 189 GLN A O 1
ATOM 1488 N N . PHE A 1 190 ? 2.221 9.227 -13.386 1.00 79.81 190 PHE A N 1
ATOM 1489 C CA . PHE A 1 190 ? 0.867 8.657 -13.330 1.00 79.81 190 PHE A CA 1
ATOM 1490 C C . PHE A 1 190 ? 0.007 9.288 -12.234 1.00 79.81 190 PHE A C 1
ATOM 1492 O O . PHE A 1 190 ? -0.970 8.687 -11.797 1.00 79.81 190 PHE A O 1
ATOM 1499 N N . TYR A 1 191 ? 0.372 10.479 -11.758 1.00 75.19 191 TYR A N 1
ATOM 1500 C CA . TYR A 1 191 ? -0.477 11.219 -10.831 1.00 75.19 191 TYR A CA 1
ATOM 1501 C C . TYR A 1 191 ? -1.798 11.560 -11.522 1.00 75.19 191 TYR A C 1
ATOM 1503 O O . TYR A 1 191 ? -1.815 11.822 -12.726 1.00 75.19 191 TYR A O 1
ATOM 1511 N N . VAL A 1 192 ? -2.893 11.494 -10.767 1.00 62.06 192 VAL A N 1
ATOM 1512 C CA . VAL A 1 192 ? -4.233 11.797 -11.271 1.00 62.06 192 VAL A CA 1
ATOM 1513 C C . VAL A 1 192 ? -4.275 13.279 -11.636 1.00 62.06 192 VAL A C 1
ATOM 1515 O O . VAL A 1 192 ? -4.355 14.148 -10.779 1.00 62.06 192 VAL A O 1
ATOM 1518 N N . THR A 1 193 ? -4.117 13.548 -12.922 1.00 53.41 193 THR A N 1
ATOM 1519 C CA . THR A 1 193 ? -4.672 14.718 -13.598 1.00 53.41 193 THR A CA 1
ATOM 1520 C C . THR A 1 193 ? -5.984 14.252 -14.214 1.00 53.41 193 THR A C 1
ATOM 1522 O O . THR A 1 193 ? -6.005 13.113 -14.689 1.00 53.41 193 THR A O 1
ATOM 1525 N N . ASP A 1 194 ? -7.026 15.082 -14.197 1.00 53.59 194 ASP A N 1
ATOM 1526 C CA . ASP A 1 194 ? -8.390 14.823 -14.698 1.00 53.59 194 ASP A CA 1
ATOM 1527 C C . ASP A 1 194 ? -8.427 14.459 -16.194 1.00 53.59 194 ASP A C 1
ATOM 1529 O O . ASP A 1 194 ? -8.890 15.211 -17.044 1.00 53.59 194 ASP A O 1
ATOM 1533 N N . ILE A 1 195 ? -7.864 13.309 -16.545 1.00 54.06 195 ILE A N 1
ATOM 1534 C CA . ILE A 1 195 ? -7.813 12.788 -17.902 1.00 54.06 195 ILE A CA 1
ATOM 1535 C C . ILE A 1 195 ? -8.830 11.662 -17.943 1.00 54.06 195 ILE A C 1
ATOM 1537 O O . ILE A 1 195 ? -8.617 10.600 -17.347 1.00 54.06 195 ILE A O 1
ATOM 1541 N N . GLU A 1 196 ? -9.940 11.925 -18.624 1.00 60.66 196 GLU A N 1
ATOM 1542 C CA . GLU A 1 196 ? -10.921 10.906 -18.968 1.00 60.66 196 GLU A CA 1
ATOM 1543 C C . GLU A 1 196 ? -10.225 9.772 -19.726 1.00 60.66 196 GLU A C 1
ATOM 1545 O O . GLU A 1 196 ? -9.515 9.997 -20.706 1.00 60.66 196 GLU A O 1
ATOM 1550 N N . VAL A 1 197 ? -10.398 8.548 -19.230 1.00 62.84 197 VAL A N 1
ATOM 1551 C CA . VAL A 1 197 ? -9.876 7.339 -19.871 1.00 62.84 197 VAL A CA 1
ATOM 1552 C C . VAL A 1 197 ? -10.900 6.891 -20.909 1.00 62.84 197 VAL A C 1
ATOM 1554 O O . VAL A 1 197 ? -12.044 6.591 -20.556 1.00 62.84 197 VAL A O 1
ATOM 1557 N N . THR A 1 198 ? -10.500 6.830 -22.175 1.00 74.19 198 THR A N 1
ATOM 1558 C CA . THR A 1 198 ? -11.367 6.403 -23.279 1.00 74.19 198 THR A CA 1
ATOM 1559 C C . THR A 1 198 ? -11.695 4.906 -23.180 1.00 74.19 198 THR A C 1
ATOM 1561 O O . THR A 1 198 ? -10.993 4.131 -22.523 1.00 74.19 198 THR A O 1
ATOM 1564 N N . ASP A 1 199 ? -12.765 4.454 -23.833 1.00 76.06 199 ASP A N 1
ATOM 1565 C CA . ASP A 1 199 ? -13.170 3.041 -23.768 1.00 76.06 199 ASP A CA 1
ATOM 1566 C C . ASP A 1 199 ? -12.153 2.086 -24.419 1.00 76.06 199 ASP A C 1
ATOM 1568 O O . ASP A 1 199 ? -11.968 0.959 -23.953 1.00 76.06 199 ASP A O 1
ATOM 1572 N N . GLU A 1 200 ? -11.417 2.549 -25.431 1.00 74.50 200 GLU A N 1
ATOM 1573 C CA . GLU A 1 200 ? -10.316 1.796 -26.042 1.00 74.50 200 GLU A CA 1
ATOM 1574 C C . GLU A 1 200 ? -9.158 1.576 -25.052 1.00 74.50 200 GLU A C 1
ATOM 1576 O O . GLU A 1 200 ? -8.574 0.486 -24.969 1.00 74.50 200 GLU A O 1
ATOM 1581 N N . GLU A 1 201 ? -8.864 2.585 -24.230 1.00 68.69 201 GLU A N 1
ATOM 1582 C CA . GLU A 1 201 ? -7.858 2.497 -23.174 1.00 68.69 201 GLU A CA 1
ATOM 1583 C C . GLU A 1 201 ? -8.293 1.521 -22.076 1.00 68.69 201 GLU A C 1
ATOM 1585 O O . GLU A 1 201 ? -7.470 0.737 -21.594 1.00 68.69 201 GLU A O 1
ATOM 1590 N N . LYS A 1 202 ? -9.590 1.486 -21.732 1.00 72.12 202 LYS A N 1
ATOM 1591 C CA . LYS A 1 202 ? -10.155 0.495 -20.797 1.00 72.12 202 LYS A CA 1
ATOM 1592 C C . LYS A 1 202 ? -10.030 -0.932 -21.339 1.00 72.12 202 LYS A C 1
ATOM 1594 O O . LYS A 1 202 ? -9.605 -1.825 -20.603 1.00 72.12 202 LYS A O 1
ATOM 1599 N N . ALA A 1 203 ? -10.343 -1.153 -22.618 1.00 76.25 203 ALA A N 1
ATOM 1600 C CA . ALA A 1 203 ? -10.237 -2.468 -23.255 1.00 76.25 203 ALA A CA 1
ATOM 1601 C C . ALA A 1 203 ? -8.781 -2.964 -23.317 1.00 76.25 203 ALA A C 1
ATOM 1603 O O . ALA A 1 203 ? -8.482 -4.114 -22.977 1.00 76.25 203 ALA A O 1
ATOM 1604 N N . THR A 1 204 ? -7.853 -2.076 -23.682 1.00 75.19 204 THR A N 1
ATOM 1605 C CA . THR A 1 204 ? -6.414 -2.371 -23.694 1.00 75.19 204 THR A CA 1
ATOM 1606 C C . THR A 1 204 ? -5.903 -2.679 -22.287 1.00 75.19 204 THR A C 1
ATOM 1608 O O . THR A 1 204 ? -5.208 -3.677 -22.082 1.00 75.19 204 THR A O 1
ATOM 1611 N N . ALA A 1 205 ? -6.292 -1.874 -21.296 1.00 69.81 205 ALA A N 1
ATOM 1612 C CA . ALA A 1 205 ? -5.948 -2.084 -19.896 1.00 69.81 205 ALA A CA 1
ATOM 1613 C C . ALA A 1 205 ? -6.412 -3.458 -19.386 1.00 69.81 205 ALA A C 1
ATOM 1615 O O . ALA A 1 205 ? -5.619 -4.170 -18.769 1.00 69.81 205 ALA A O 1
ATOM 1616 N N . ALA A 1 206 ? -7.642 -3.878 -19.696 1.00 72.88 206 ALA A N 1
ATOM 1617 C CA . ALA A 1 206 ? -8.160 -5.184 -19.288 1.00 72.88 206 ALA A CA 1
ATOM 1618 C C . ALA A 1 206 ? -7.286 -6.340 -19.807 1.00 72.88 206 ALA A C 1
ATOM 1620 O O . ALA A 1 206 ? -6.841 -7.180 -19.027 1.00 72.88 206 ALA A O 1
ATOM 1621 N N . LYS A 1 207 ? -6.942 -6.333 -21.102 1.00 76.69 207 LYS A N 1
ATOM 1622 C CA . LYS A 1 207 ? -6.100 -7.369 -21.732 1.00 76.69 207 LYS A CA 1
ATOM 1623 C C . LYS A 1 207 ? -4.686 -7.436 -21.142 1.00 76.69 207 LYS A C 1
ATOM 1625 O O . LYS A 1 207 ? -4.075 -8.503 -21.077 1.00 76.69 207 LYS A O 1
ATOM 1630 N N . VAL A 1 208 ? -4.138 -6.288 -20.755 1.00 75.19 208 VAL A N 1
ATOM 1631 C CA . VAL A 1 208 ? -2.756 -6.153 -20.278 1.00 75.19 208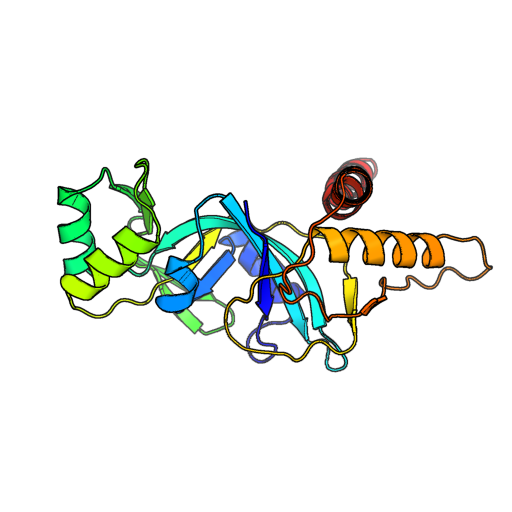 VAL A CA 1
ATOM 1632 C C . VAL A 1 208 ? -2.645 -6.456 -18.784 1.00 75.19 208 VAL A C 1
ATOM 1634 O O . VAL A 1 208 ? -1.670 -7.079 -18.365 1.00 75.19 208 VAL A O 1
ATOM 1637 N N . SER A 1 209 ? -3.650 -6.068 -17.994 1.00 69.25 209 SER A N 1
ATOM 1638 C CA . SER A 1 209 ? -3.732 -6.350 -16.556 1.00 69.25 209 SER A CA 1
ATOM 1639 C C . SER A 1 209 ? -3.615 -7.845 -16.289 1.00 69.25 209 SER A C 1
ATOM 1641 O O . SER A 1 209 ? -2.837 -8.261 -15.435 1.00 69.25 209 SER A O 1
ATOM 1643 N N . THR A 1 210 ? -4.314 -8.652 -17.085 1.00 70.19 210 THR A N 1
ATOM 1644 C CA . THR A 1 210 ? -4.245 -10.110 -17.035 1.00 70.19 210 THR A CA 1
ATOM 1645 C C . THR A 1 210 ? -2.809 -10.604 -17.219 1.00 70.19 210 THR A C 1
ATOM 1647 O O . THR A 1 210 ? -2.312 -11.321 -16.369 1.00 70.19 210 THR A O 1
ATOM 1650 N N . LYS A 1 211 ? -2.053 -10.119 -18.213 1.00 69.56 211 LYS A N 1
ATOM 1651 C CA . LYS A 1 211 ? -0.638 -10.511 -18.403 1.00 69.56 211 LYS A CA 1
ATOM 1652 C C . LYS A 1 211 ? 0.305 -10.045 -17.288 1.00 69.56 211 LYS A C 1
ATOM 1654 O O . LYS A 1 211 ? 1.287 -10.729 -16.991 1.00 69.56 211 LYS A O 1
ATOM 1659 N N . LEU A 1 212 ? 0.049 -8.868 -16.715 1.00 73.12 212 LEU A N 1
ATOM 1660 C CA . LEU A 1 212 ? 0.854 -8.306 -15.627 1.00 73.12 212 LEU A CA 1
ATOM 1661 C C . LEU A 1 212 ? 0.740 -9.162 -14.351 1.00 73.12 212 LEU A C 1
ATOM 1663 O O . LEU A 1 212 ? 1.744 -9.337 -13.654 1.00 73.12 212 LEU A O 1
ATOM 1667 N N . ILE A 1 213 ? -0.460 -9.707 -14.117 1.00 66.44 213 ILE A N 1
ATOM 1668 C CA . ILE A 1 213 ? -0.875 -10.515 -12.959 1.00 66.44 213 ILE A CA 1
ATOM 1669 C C . ILE A 1 213 ? -0.621 -12.027 -13.177 1.00 66.44 213 ILE A C 1
ATOM 1671 O O . ILE A 1 213 ? -0.080 -12.716 -12.315 1.00 66.44 213 ILE A O 1
ATOM 1675 N N . GLU A 1 214 ? -0.915 -12.569 -14.363 1.00 59.84 214 GLU A N 1
ATOM 1676 C CA . GLU A 1 214 ? -0.941 -14.016 -14.654 1.00 59.84 214 GLU A CA 1
ATOM 1677 C C . GLU A 1 214 ? 0.422 -14.718 -14.705 1.00 59.84 214 GLU A C 1
ATOM 1679 O O . GLU A 1 214 ? 0.477 -15.944 -14.852 1.00 59.84 214 GLU A O 1
ATOM 1684 N N . LYS A 1 215 ? 1.552 -14.023 -14.513 1.00 52.97 215 LYS A N 1
ATOM 1685 C CA . LYS A 1 215 ? 2.853 -14.720 -14.451 1.00 52.97 215 LYS A CA 1
ATOM 1686 C C . LYS A 1 215 ? 2.972 -15.727 -13.295 1.00 52.97 215 LYS A C 1
ATOM 1688 O O . LYS A 1 215 ? 3.928 -16.502 -13.289 1.00 52.97 215 LYS A O 1
ATOM 1693 N N . ARG A 1 216 ? 1.998 -15.788 -12.379 1.00 43.88 216 ARG A N 1
ATOM 1694 C CA . ARG A 1 216 ? 1.910 -16.795 -11.309 1.00 43.88 216 ARG A CA 1
ATOM 1695 C C . ARG A 1 216 ? 1.504 -18.195 -11.805 1.00 43.88 216 ARG A C 1
ATOM 1697 O O . ARG A 1 216 ? 2.086 -19.179 -11.351 1.00 43.88 216 ARG A O 1
ATOM 1704 N N . LEU A 1 217 ? 0.592 -18.309 -12.777 1.00 35.28 217 LEU A N 1
ATOM 1705 C CA . LEU A 1 217 ? 0.021 -19.609 -13.179 1.00 35.28 217 LEU A CA 1
ATOM 1706 C C . LEU A 1 217 ? 0.992 -20.473 -13.999 1.00 35.28 217 LEU A C 1
ATOM 1708 O O . LEU A 1 217 ? 1.074 -21.681 -13.790 1.00 35.28 217 LEU A O 1
ATOM 1712 N N . PHE A 1 218 ? 1.815 -19.876 -14.865 1.00 33.84 218 PHE A N 1
ATOM 1713 C CA . PHE A 1 218 ? 2.756 -20.656 -15.682 1.00 33.84 218 PHE A CA 1
ATOM 1714 C C . PHE A 1 218 ? 3.998 -21.133 -14.904 1.00 33.84 218 PHE A C 1
ATOM 1716 O O . PHE A 1 218 ? 4.538 -22.204 -15.186 1.00 33.84 218 PHE A O 1
ATOM 1723 N N . GLN A 1 219 ? 4.450 -20.382 -13.891 1.00 40.53 219 GLN A N 1
ATOM 1724 C CA . GLN A 1 219 ? 5.622 -20.774 -13.096 1.00 40.53 219 GLN A CA 1
ATOM 1725 C C . GLN A 1 219 ? 5.297 -21.839 -12.037 1.00 40.53 219 GLN A C 1
ATOM 1727 O O . GLN A 1 219 ? 6.126 -22.720 -11.817 1.00 40.53 219 GLN A O 1
ATOM 1732 N N . GLN A 1 220 ? 4.090 -21.843 -11.458 1.00 36.78 220 GLN A N 1
ATOM 1733 C CA . GLN A 1 220 ? 3.679 -22.891 -10.511 1.00 36.78 220 GLN A CA 1
ATOM 1734 C C . GLN A 1 220 ? 3.412 -24.247 -11.184 1.00 36.78 220 GLN A C 1
ATOM 1736 O O . GLN A 1 220 ? 3.777 -25.275 -10.617 1.00 36.78 220 GLN A O 1
ATOM 1741 N N . VAL A 1 221 ? 2.881 -24.274 -12.413 1.00 34.66 221 VAL A N 1
ATOM 1742 C CA . VAL A 1 221 ? 2.665 -25.534 -13.155 1.00 34.66 221 VAL A CA 1
ATOM 1743 C C . VAL A 1 221 ? 3.984 -26.099 -13.706 1.00 34.66 221 VAL A C 1
ATOM 1745 O O . VAL A 1 221 ? 4.214 -27.305 -13.653 1.00 34.66 221 VAL A O 1
ATOM 1748 N N . SER A 1 222 ? 4.915 -25.247 -14.152 1.00 36.38 222 SER A N 1
ATOM 1749 C CA . SER A 1 222 ? 6.219 -25.712 -14.667 1.00 36.38 222 SER A CA 1
ATOM 1750 C C . SER A 1 222 ? 7.194 -26.213 -13.586 1.00 36.38 222 SER A C 1
ATOM 1752 O O . SER A 1 222 ? 8.109 -26.974 -13.898 1.00 36.38 222 SER A O 1
ATOM 1754 N N . GLY A 1 223 ? 6.988 -25.830 -12.318 1.00 35.97 223 GLY A N 1
ATOM 1755 C CA . GLY A 1 223 ? 7.761 -26.319 -11.169 1.00 35.97 223 GLY A CA 1
ATOM 1756 C C . GLY A 1 223 ? 7.304 -27.678 -10.623 1.00 35.97 223 GLY A C 1
ATOM 1757 O O . GLY A 1 223 ? 8.076 -28.331 -9.927 1.00 35.97 223 GLY A O 1
ATOM 1758 N N . TYR A 1 224 ? 6.090 -28.128 -10.964 1.00 33.31 224 TYR A N 1
ATOM 1759 C CA . TYR A 1 224 ? 5.563 -29.446 -10.577 1.00 33.31 224 TYR A CA 1
ATOM 1760 C C . TYR A 1 224 ? 5.835 -30.550 -11.611 1.00 33.31 224 TYR A C 1
ATOM 1762 O O . TYR A 1 224 ? 5.720 -31.724 -11.285 1.00 33.31 224 TYR A O 1
ATOM 1770 N N . ALA A 1 225 ? 6.260 -30.198 -12.829 1.00 37.28 225 ALA A N 1
ATOM 1771 C CA . ALA A 1 225 ? 6.609 -31.156 -13.885 1.00 37.28 225 ALA A CA 1
ATOM 1772 C C . ALA A 1 225 ? 8.090 -31.602 -13.865 1.00 37.28 225 ALA A C 1
ATOM 1774 O O . ALA A 1 225 ? 8.560 -32.249 -14.799 1.00 37.28 225 ALA A O 1
ATOM 1775 N N . LYS A 1 226 ? 8.848 -31.231 -12.824 1.00 44.03 226 LYS A N 1
ATOM 1776 C CA . LYS A 1 226 ? 10.230 -31.679 -12.591 1.00 44.03 226 LYS A CA 1
ATOM 1777 C C . LYS A 1 226 ? 10.413 -3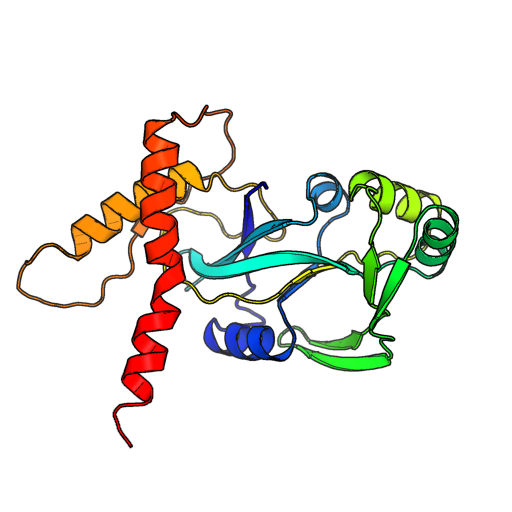2.153 -11.150 1.00 44.03 226 LYS A C 1
ATOM 1779 O O . LYS A 1 226 ? 11.125 -31.522 -10.370 1.00 44.03 226 LYS A O 1
ATOM 1784 N N . LYS A 1 227 ? 9.763 -33.258 -10.811 1.00 38.28 227 LYS A N 1
ATOM 1785 C CA . LYS A 1 227 ? 10.21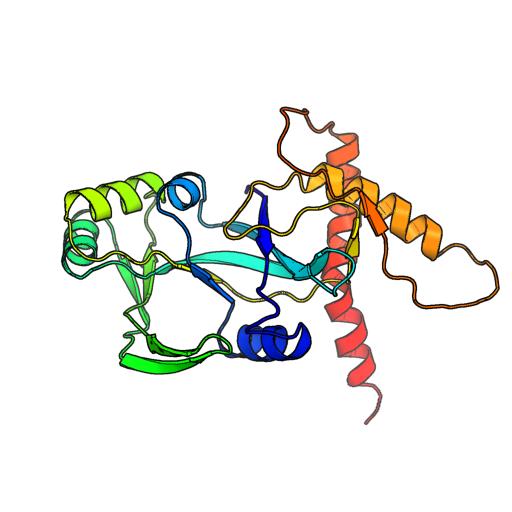0 -34.198 -9.783 1.00 38.28 227 LYS A CA 1
ATOM 1786 C C . LYS A 1 227 ? 9.942 -35.606 -10.276 1.00 38.28 227 LYS A C 1
ATOM 1788 O O . LYS A 1 227 ? 8.876 -35.788 -10.901 1.00 38.28 227 LYS A O 1
#

Solvent-accessible surface area (backbone atoms only — not comparable to full-atom values): 12682 Å² total; per-residue (Å²): 122,60,40,29,37,36,56,50,57,62,93,42,37,51,75,66,60,43,50,58,48,19,71,73,71,32,39,74,46,74,49,54,70,76,59,42,43,77,45,50,79,62,20,36,36,37,34,26,33,64,77,90,85,40,31,31,35,47,31,33,31,42,32,68,37,60,30,39,69,24,71,55,17,47,55,62,43,55,80,75,39,62,66,43,77,78,36,82,40,78,46,79,46,83,48,69,86,48,77,43,66,41,65,53,32,41,38,70,86,45,95,72,46,40,39,59,53,51,48,49,30,58,74,54,35,80,77,66,56,40,25,43,22,26,59,55,42,73,36,65,58,35,34,26,42,92,37,78,89,54,86,54,78,41,64,32,39,58,53,67,47,36,52,44,44,49,58,29,45,54,68,66,68,54,94,64,98,64,94,67,93,73,67,35,60,35,78,37,81,35,61,75,62,99,65,84,79,51,70,68,49,52,55,52,22,56,66,41,50,49,62,44,51,50,66,58,62,65,55,60,57,62,61,65,77,72,121

Sequence (227 aa):
MTTWIHFIGQQYYSEKSFKAEALKYGVTRRISPLAAKQMSYGDRVLLAINDGKSAVLFGLFIVETLSGLGEEATQALKDRCTLTQVAQGGRIVLRGCGSYVEGPTWHMNSPISFDEIIETATEAGGENKFMLGGEFEDISRVRLQSMRFSQGFRPFNFGRFLMQYAQADEAITRPRSVRVTKIPKVKGQFYVTDIEVTDEEKATAAKVSTKLIEKRLFQQVSGYAKK

Secondary structure (DSSP, 8-state):
--EEEEEEPTTT--HHHHHHHHHHH-EEEE--HHHHTT--TT-EEEEEEE-SSSEEEEEEEE--EEE---HHHHHHHHTTS-EEEEE----EEEETTEEEEPPPEEEE-S---HHHHHHHHHHT-S----EEEE-EEEEEEEEEETPPP-SSEEE--HHHHHHHHHHHHHHHHS--S----PPPEEE------S-PPPHHHHHHHHHHHHHHHTHHHHHHHHHHS--